Protein AF-A0A2D6Q2V2-F1 (afdb_monomer)

pLDDT: mean 73.65, std 22.22, range [36.25, 98.38]

Foldseek 3Di:
DPPVVVLVVVVVVVVVLVPDDDDPDDDDDDDDDPPPSPPDDPVVVVVVVVVVVVVVVVVPDQPQPFPDPDKWKWKWDFPDDQPTFIAINNHTQDLVVLCVVPNQDPSEAFFQADGSRLLSVLLSVCVNGGPNVVSVVCSNVCSVPPRNNDDGSDMDMDISVNVVVVVVVVSVVVVVVVVVVD

Secondary structure (DSSP, 8-state):
--SHHHHHHHHHHHHHHHT----------------------HHHHHHHHHHHHHHHHHHTSS-S--S-SS--EEEEEESSTT-EEEEETTEE--SHHHHHH--S-TT----SSSSHHHHHHHHHHHHHHS-HHHHHHHHHHHHHHTGGGS-TTS-EEEEHHHHHHHHHHHHHHHHHHHHT--

Mean predicted aligned error: 15.54 Å

Structure (mmCIF, N/CA/C/O backbone):
data_AF-A0A2D6Q2V2-F1
#
_entry.id   AF-A0A2D6Q2V2-F1
#
loop_
_atom_site.group_PDB
_atom_site.id
_atom_site.type_symbol
_atom_site.label_atom_id
_atom_site.label_alt_id
_atom_site.label_comp_id
_atom_site.label_asym_id
_atom_site.label_entity_id
_atom_site.label_seq_id
_atom_site.pdbx_PDB_ins_code
_atom_site.Cartn_x
_atom_site.Cartn_y
_atom_site.Cartn_z
_atom_site.occupancy
_atom_site.B_iso_or_equiv
_atom_site.auth_seq_id
_atom_site.auth_comp_id
_atom_site.auth_asym_id
_atom_site.auth_atom_id
_atom_site.pdbx_PDB_model_num
ATOM 1 N N . MET A 1 1 ? -8.521 18.302 11.017 1.00 45.66 1 MET A N 1
ATOM 2 C CA . MET A 1 1 ? -7.339 18.240 11.907 1.00 45.66 1 MET A CA 1
ATOM 3 C C . MET A 1 1 ? -7.434 19.221 13.087 1.00 45.66 1 MET A C 1
ATOM 5 O O . MET A 1 1 ? -6.476 19.907 13.378 1.00 45.66 1 MET A O 1
ATOM 9 N N . ARG A 1 2 ? -8.583 19.343 13.771 1.00 38.03 2 ARG A N 1
ATOM 10 C CA . ARG A 1 2 ? -8.671 20.082 15.055 1.00 38.03 2 ARG A CA 1
ATOM 11 C C . ARG A 1 2 ? -9.334 19.276 16.176 1.00 38.03 2 ARG A C 1
ATOM 13 O O . ARG A 1 2 ? -9.376 19.749 17.296 1.00 38.03 2 ARG A O 1
ATOM 20 N N . GLY A 1 3 ? -9.886 18.099 15.866 1.00 36.25 3 GLY A N 1
ATOM 21 C CA . GLY A 1 3 ? -10.626 17.277 16.827 1.00 36.25 3 GLY A CA 1
ATOM 22 C C . GLY A 1 3 ? -9.728 16.331 17.623 1.00 36.25 3 GLY A C 1
ATOM 23 O O . GLY A 1 3 ? -9.818 16.306 18.840 1.00 36.25 3 GLY A O 1
ATOM 24 N N . PHE A 1 4 ? -8.823 15.608 16.955 1.00 39.12 4 PHE A N 1
ATOM 25 C CA . PHE A 1 4 ? -7.944 14.621 17.601 1.00 39.12 4 PHE A CA 1
ATOM 26 C C . PHE A 1 4 ? -6.904 15.255 18.535 1.00 39.12 4 PHE A C 1
ATOM 28 O O . PHE A 1 4 ? -6.754 14.800 19.666 1.00 39.12 4 PHE A O 1
ATOM 35 N N . ASP A 1 5 ? -6.285 16.366 18.117 1.00 40.09 5 ASP A N 1
ATOM 36 C CA . ASP A 1 5 ? -5.385 17.143 18.982 1.00 40.09 5 ASP A CA 1
ATOM 37 C C . ASP A 1 5 ? -6.112 17.717 20.206 1.00 40.09 5 ASP A C 1
ATOM 39 O O . ASP A 1 5 ? -5.506 17.882 21.258 1.00 40.09 5 ASP A O 1
ATOM 43 N N . LEU A 1 6 ? -7.419 17.994 20.101 1.00 45.06 6 LEU A N 1
ATOM 44 C CA . LEU A 1 6 ? -8.219 18.468 21.231 1.00 45.06 6 LEU A CA 1
ATOM 45 C C . LEU A 1 6 ? -8.445 17.353 22.259 1.00 45.06 6 LEU A C 1
ATOM 47 O O . LEU A 1 6 ? -8.323 17.603 23.452 1.00 45.06 6 LEU A O 1
ATOM 51 N N . VAL A 1 7 ? -8.746 16.134 21.793 1.00 50.81 7 VAL A N 1
ATOM 52 C CA . VAL A 1 7 ? -9.117 14.992 22.648 1.00 50.81 7 VAL A CA 1
ATOM 53 C C . VAL A 1 7 ? -7.923 14.470 23.453 1.00 50.81 7 VAL A C 1
ATOM 55 O O . VAL A 1 7 ? -8.044 14.259 24.662 1.00 50.81 7 VAL A O 1
ATOM 58 N N . ILE A 1 8 ? -6.755 14.319 22.819 1.00 50.91 8 ILE A N 1
ATOM 59 C CA . ILE A 1 8 ? -5.520 13.918 23.517 1.00 50.91 8 ILE A CA 1
ATOM 60 C C . ILE A 1 8 ? -5.138 14.975 24.565 1.00 50.91 8 ILE A C 1
ATOM 62 O O . ILE A 1 8 ? -4.839 14.637 25.708 1.00 50.91 8 ILE A O 1
ATOM 66 N N . ASN A 1 9 ? -5.239 16.259 24.212 1.00 53.09 9 ASN A N 1
ATOM 67 C CA . ASN A 1 9 ? -4.897 17.359 25.112 1.00 53.09 9 ASN A CA 1
ATOM 68 C C . ASN A 1 9 ? -5.873 17.460 26.302 1.00 53.09 9 ASN A C 1
ATOM 70 O O . ASN A 1 9 ? -5.452 17.742 27.419 1.00 53.09 9 ASN A O 1
ATOM 74 N N . THR A 1 10 ? -7.163 17.146 26.114 1.00 55.53 10 THR A N 1
ATOM 75 C CA . THR A 1 10 ? -8.127 17.087 27.228 1.00 55.53 10 THR A CA 1
ATOM 76 C C . THR A 1 10 ? -7.855 15.953 28.215 1.00 55.53 10 THR A C 1
ATOM 78 O O . THR A 1 10 ? -8.008 16.165 29.414 1.00 55.53 10 THR A O 1
ATOM 81 N N . LEU A 1 11 ? -7.421 14.776 27.754 1.00 55.25 11 LEU A N 1
ATOM 82 C CA . LEU A 1 11 ? -7.096 13.643 28.633 1.00 55.25 11 LEU A CA 1
ATOM 83 C C . LEU A 1 11 ? -5.837 13.908 29.467 1.00 55.25 11 LEU A C 1
ATOM 85 O O . LEU A 1 11 ? -5.823 13.632 30.666 1.00 55.25 11 LEU A O 1
ATOM 89 N N . GLU A 1 12 ? -4.808 14.493 28.855 1.00 58.44 12 GLU A N 1
ATOM 90 C CA . GLU A 1 12 ? -3.599 14.926 29.566 1.00 58.44 12 GLU A CA 1
ATOM 91 C C . GLU A 1 12 ? -3.909 16.031 30.587 1.00 58.44 12 GLU A C 1
ATOM 93 O O . GLU A 1 12 ? -3.425 15.988 31.718 1.00 58.44 12 GLU A O 1
ATOM 98 N N . LEU A 1 13 ? -4.791 16.977 30.242 1.00 54.91 13 LEU A N 1
ATOM 99 C CA . LEU A 1 13 ? -5.225 18.038 31.154 1.00 54.91 13 LEU A CA 1
ATOM 100 C C . LEU A 1 13 ? -6.002 17.483 32.362 1.00 54.91 13 LEU 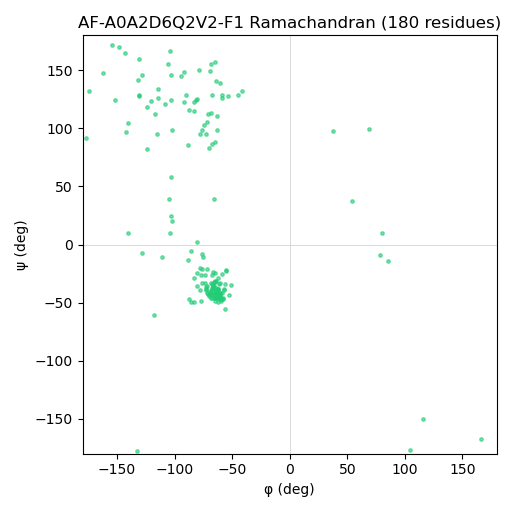A C 1
ATOM 102 O O . LEU A 1 13 ? -5.760 17.897 33.494 1.00 54.91 13 LEU A O 1
ATOM 106 N N . ILE A 1 14 ? -6.896 16.518 32.138 1.00 58.81 14 ILE A N 1
ATOM 107 C CA . ILE A 1 14 ? -7.668 15.839 33.189 1.00 58.81 14 ILE A CA 1
ATOM 108 C C . ILE A 1 14 ? -6.745 15.061 34.140 1.00 58.81 14 ILE A C 1
ATOM 110 O O . ILE A 1 14 ? -6.883 15.163 35.359 1.00 58.81 14 ILE A O 1
ATOM 114 N N . LYS A 1 15 ? -5.754 14.337 33.607 1.00 61.22 15 LYS A N 1
ATOM 115 C CA . LYS A 1 15 ? -4.762 13.615 34.421 1.00 61.22 15 LYS A CA 1
ATOM 116 C C . LYS A 1 15 ? -3.838 14.559 35.193 1.00 61.22 15 LYS A C 1
ATOM 118 O O . LYS A 1 15 ? -3.503 14.277 36.342 1.00 61.22 15 LYS A O 1
ATOM 123 N N . ALA A 1 16 ? -3.454 15.692 34.604 1.00 57.19 16 ALA A N 1
ATOM 124 C CA . ALA A 1 16 ? -2.629 16.701 35.266 1.00 57.19 16 ALA A CA 1
ATOM 125 C C . ALA A 1 16 ? -3.354 17.373 36.447 1.00 57.19 16 ALA A C 1
ATOM 127 O O . ALA A 1 16 ? -2.729 17.641 37.474 1.00 57.19 16 ALA A O 1
ATOM 128 N N . LEU A 1 17 ? -4.671 17.588 36.341 1.00 54.94 17 LEU A N 1
ATOM 129 C CA . LEU A 1 17 ? -5.504 18.073 37.449 1.00 54.94 17 LEU A CA 1
ATOM 130 C C . LEU A 1 17 ? -5.580 17.066 38.615 1.00 54.94 17 LEU A C 1
ATOM 132 O O . LEU A 1 17 ? -5.768 17.475 39.755 1.00 54.94 17 LEU A O 1
ATOM 136 N N . HIS A 1 18 ? -5.360 15.771 38.358 1.00 51.56 18 HIS A N 1
ATOM 137 C CA . HIS A 1 18 ? -5.367 14.711 39.373 1.00 51.56 18 HIS A CA 1
ATOM 138 C C . HIS A 1 18 ? -4.048 14.599 40.172 1.00 51.56 18 HIS A C 1
ATOM 140 O O . HIS A 1 18 ? -4.054 14.143 41.313 1.00 51.56 18 HIS A O 1
ATOM 146 N N . GLN A 1 19 ? -2.905 15.038 39.624 1.00 55.88 19 GLN A N 1
ATOM 147 C CA . GLN A 1 19 ? -1.583 14.859 40.256 1.00 55.88 19 GLN A CA 1
ATOM 148 C C . GLN A 1 19 ? -1.230 15.867 41.368 1.00 55.88 19 GLN A C 1
ATOM 150 O O . GLN A 1 19 ? -0.137 15.786 41.929 1.00 55.88 19 GLN A O 1
ATOM 155 N N . LYS A 1 20 ? -2.118 16.798 41.743 1.00 51.56 20 LYS A N 1
ATOM 156 C CA . LYS A 1 20 ? -1.887 17.692 42.893 1.00 51.56 20 LYS A CA 1
ATOM 157 C C . LYS A 1 20 ? -2.889 17.475 44.028 1.00 51.56 20 LYS A C 1
ATOM 159 O O . LYS A 1 20 ? -3.904 18.160 44.072 1.00 51.56 20 LYS A O 1
ATOM 164 N N . PRO A 1 21 ? -2.535 16.659 45.033 1.00 48.09 21 PRO A N 1
ATOM 165 C CA . PRO A 1 21 ? -3.158 16.739 46.341 1.00 48.09 21 PRO A CA 1
ATOM 166 C C . PRO A 1 21 ? -2.089 16.956 47.420 1.00 48.09 21 PRO A C 1
ATOM 168 O O . PRO A 1 21 ? -1.654 16.006 48.058 1.00 48.09 21 PRO A O 1
ATOM 171 N N . SER A 1 22 ? -1.660 18.204 47.625 1.00 40.25 22 SER A N 1
ATOM 172 C CA . SER A 1 22 ? -1.045 18.645 48.891 1.00 40.25 22 SER A CA 1
ATOM 173 C C . SER A 1 22 ? -0.724 20.139 48.835 1.00 40.25 22 SER A C 1
ATOM 175 O O . SER A 1 22 ? 0.352 20.542 48.395 1.00 40.25 22 SER A O 1
ATOM 177 N N . PHE A 1 23 ? -1.662 20.971 49.288 1.00 39.53 23 PHE A N 1
ATOM 178 C CA . PHE A 1 23 ? -1.334 22.301 49.793 1.00 39.53 23 PHE A CA 1
ATOM 179 C C . PHE A 1 23 ? -1.387 22.200 51.319 1.00 39.53 23 PHE A C 1
ATOM 181 O O . PHE A 1 23 ? -2.468 22.178 51.904 1.00 39.53 23 PHE A O 1
ATOM 188 N N . GLU A 1 24 ? -0.229 22.043 51.962 1.00 40.41 24 GLU A N 1
ATOM 189 C CA . GLU A 1 24 ? -0.125 22.192 53.414 1.00 40.41 24 GLU A CA 1
ATOM 190 C C . GLU A 1 24 ? -0.490 23.636 53.768 1.00 40.41 24 GLU A C 1
ATOM 192 O O . GLU A 1 24 ? 0.227 24.581 53.438 1.00 40.41 24 GLU A O 1
ATOM 197 N N . SER A 1 25 ? -1.638 23.818 54.420 1.00 39.31 25 SER A N 1
ATOM 198 C CA . SER A 1 25 ? -2.018 25.106 54.982 1.00 39.31 25 SER A CA 1
ATOM 199 C C . SER A 1 25 ? -1.227 25.342 56.269 1.00 39.31 25 SER A C 1
ATOM 201 O O . SER A 1 25 ? -1.609 24.864 57.338 1.00 39.31 25 SER A O 1
ATOM 203 N N . SER A 1 26 ? -0.144 26.110 56.191 1.00 39.16 26 SER A N 1
ATOM 204 C CA . SER A 1 26 ? 0.265 26.922 57.338 1.00 39.16 26 SER A CA 1
ATOM 205 C C . SER A 1 26 ? -0.460 28.258 57.243 1.00 39.16 26 SER A C 1
ATOM 207 O O . SER A 1 26 ? -0.308 28.997 56.273 1.00 39.16 26 SER A O 1
ATOM 209 N N . LEU A 1 27 ? -1.321 28.495 58.230 1.00 47.22 27 LEU A N 1
ATOM 210 C CA . LEU A 1 27 ? -2.042 29.741 58.455 1.00 47.22 27 LEU A CA 1
ATOM 211 C C . LEU A 1 27 ? -1.054 30.909 58.516 1.00 47.22 27 LEU A C 1
ATOM 213 O O . LEU A 1 27 ? -0.126 30.854 59.314 1.00 47.22 27 LEU A O 1
ATOM 217 N N . GLU A 1 28 ? -1.291 31.957 57.727 1.00 43.50 28 GLU A N 1
ATOM 218 C CA . GLU A 1 28 ? -1.490 33.316 58.243 1.00 43.50 28 GLU A CA 1
ATOM 219 C C . GLU A 1 28 ? -1.889 34.310 57.130 1.00 43.50 28 GLU A C 1
ATOM 221 O O . GLU A 1 28 ? -1.253 34.389 56.086 1.00 43.50 28 GLU A O 1
ATOM 226 N N . HIS A 1 29 ? -2.941 35.082 57.432 1.00 40.38 29 HIS A N 1
ATOM 227 C CA . HIS A 1 29 ? -3.349 36.370 56.852 1.00 40.38 29 HIS A CA 1
ATOM 228 C C . HIS A 1 29 ? -3.867 36.441 55.395 1.00 40.38 29 HIS A C 1
ATOM 230 O O . HIS A 1 29 ? -3.121 36.521 54.429 1.00 40.38 29 HIS A O 1
ATOM 236 N N . ASP A 1 30 ? -5.205 36.487 55.314 1.00 49.31 30 ASP A N 1
ATOM 237 C CA . ASP A 1 30 ? -6.036 37.447 54.558 1.00 49.31 30 ASP A CA 1
ATOM 238 C C . ASP A 1 30 ? -5.532 37.913 53.177 1.00 49.31 30 ASP A C 1
ATOM 240 O O . ASP A 1 30 ? -4.777 38.874 53.089 1.00 49.31 30 ASP A O 1
ATOM 244 N N . ASP A 1 31 ? -6.037 37.300 52.095 1.00 38.44 31 ASP A N 1
ATOM 245 C CA . ASP A 1 31 ? -6.653 38.084 51.016 1.00 38.44 31 ASP A CA 1
ATOM 246 C C . ASP A 1 31 ? -7.550 37.230 50.101 1.00 38.44 31 ASP A C 1
ATOM 248 O O . ASP A 1 31 ? -7.342 36.037 49.859 1.00 38.44 31 ASP A O 1
ATOM 252 N N . ARG A 1 32 ? -8.598 37.870 49.596 1.00 44.78 32 ARG A N 1
ATOM 253 C CA . ARG A 1 32 ? -9.722 37.284 48.865 1.00 44.78 32 ARG A CA 1
ATOM 254 C C . ARG A 1 32 ? -9.334 36.880 47.440 1.00 44.78 32 ARG A C 1
ATOM 256 O O . ARG A 1 32 ? -9.361 37.702 46.532 1.00 44.78 32 ARG A O 1
ATOM 263 N N . LEU A 1 33 ? -9.127 35.589 47.204 1.00 40.50 33 LEU A N 1
ATOM 264 C CA . LEU A 1 33 ? -9.337 34.975 45.891 1.00 40.50 33 LEU A CA 1
ATOM 265 C C . LEU A 1 33 ? -9.977 33.606 46.092 1.00 40.50 33 LEU A C 1
ATOM 267 O O . LEU A 1 33 ? -9.318 32.645 46.485 1.00 40.50 33 LEU A O 1
ATOM 271 N N . ILE A 1 34 ? -11.278 33.527 45.815 1.00 40.06 34 ILE A N 1
ATOM 272 C CA . ILE A 1 34 ? -11.979 32.255 45.665 1.00 40.06 34 ILE A CA 1
ATOM 273 C C . ILE A 1 34 ? -11.332 31.566 44.460 1.00 40.06 34 ILE A C 1
ATOM 275 O O . ILE A 1 34 ? -11.609 31.904 43.311 1.00 40.06 34 ILE A O 1
ATOM 279 N N . LYS A 1 35 ? -10.404 30.644 44.717 1.00 40.97 35 LYS A N 1
ATOM 280 C CA . LYS A 1 35 ? -9.986 29.663 43.722 1.00 40.97 35 LYS A CA 1
ATOM 281 C C . LYS A 1 35 ? -11.155 28.692 43.608 1.00 40.97 35 LYS A C 1
ATOM 283 O O . LYS A 1 35 ? -11.291 27.804 44.443 1.00 40.97 35 LYS A O 1
ATOM 288 N N . GLU A 1 36 ? -12.041 28.916 42.642 1.00 40.22 36 GLU A N 1
ATOM 289 C CA . GLU A 1 36 ? -13.006 27.896 42.229 1.00 40.22 36 GLU A CA 1
ATOM 290 C C . GLU A 1 36 ? -12.214 26.732 41.632 1.00 40.22 36 GLU A C 1
ATOM 292 O O . GLU A 1 36 ? -11.887 26.692 40.448 1.00 40.22 36 GLU A O 1
ATOM 297 N N . GLU A 1 37 ? -11.823 25.806 42.498 1.00 47.75 37 GLU A N 1
ATOM 298 C CA . GLU A 1 37 ? -11.295 24.521 42.091 1.00 47.75 37 GLU A CA 1
ATOM 299 C C . GLU A 1 37 ? -12.483 23.722 41.550 1.00 47.75 37 GLU A C 1
ATOM 301 O O . GLU A 1 37 ? -13.381 23.319 42.292 1.00 47.75 37 GLU A O 1
ATOM 306 N N . VAL A 1 38 ? -12.547 23.580 40.224 1.00 42.03 38 VAL A N 1
ATOM 307 C CA . VAL A 1 38 ? -13.573 22.785 39.543 1.00 42.03 38 VAL A CA 1
ATOM 308 C C . VAL A 1 38 ? -13.289 21.314 39.839 1.00 42.03 38 VAL A C 1
ATOM 310 O O . VAL A 1 38 ? -12.643 20.609 39.068 1.00 42.03 38 VAL A O 1
ATOM 313 N N . VAL A 1 39 ? -13.751 20.855 40.999 1.00 47.09 39 VAL A N 1
ATOM 314 C CA . VAL A 1 39 ? -13.734 19.445 41.376 1.00 47.09 39 VAL A CA 1
ATOM 315 C C . VAL A 1 39 ? -14.888 18.779 40.634 1.00 47.09 39 VAL A C 1
ATOM 317 O O . VAL A 1 39 ? -16.041 18.827 41.066 1.00 47.09 39 VAL A O 1
ATOM 320 N N . LEU A 1 40 ? -14.597 18.193 39.470 1.00 47.94 40 LEU A N 1
ATOM 321 C CA . LEU A 1 40 ? -15.548 17.307 38.802 1.00 47.94 40 LEU A CA 1
ATOM 322 C C . LEU A 1 40 ? -15.864 16.156 39.758 1.00 47.94 40 LEU A C 1
ATOM 324 O O . LEU A 1 40 ? -14.958 15.523 40.302 1.00 47.94 40 LEU A O 1
ATOM 328 N N . ALA A 1 41 ? -17.149 15.894 39.996 1.00 51.38 41 ALA A N 1
ATOM 329 C CA . ALA A 1 41 ? -17.527 14.767 40.832 1.00 51.38 41 ALA A CA 1
ATOM 330 C C . ALA A 1 41 ? -16.994 13.469 40.186 1.00 51.38 41 ALA A C 1
ATOM 332 O O . ALA A 1 41 ? -17.099 13.308 38.969 1.00 51.38 41 ALA A O 1
ATOM 333 N N . PRO A 1 42 ? -16.457 12.515 40.966 1.00 51.72 42 PRO A N 1
ATOM 334 C CA . PRO A 1 42 ? -15.787 11.329 40.418 1.00 51.72 42 PRO A CA 1
ATOM 335 C C . PRO A 1 42 ? -16.680 10.528 39.456 1.00 51.72 42 PRO A C 1
ATOM 337 O O . PRO A 1 42 ? -16.223 10.055 38.421 1.00 51.72 42 PRO A O 1
ATOM 340 N N . LYS A 1 43 ? -17.995 10.496 39.717 1.00 50.00 43 LYS A N 1
ATOM 341 C CA . LYS A 1 43 ? -18.987 9.842 38.847 1.00 50.00 43 LYS A CA 1
ATOM 342 C C . LYS A 1 43 ? -19.119 10.484 37.465 1.00 50.00 43 LYS A C 1
ATOM 344 O O . LYS A 1 43 ? -19.443 9.790 36.512 1.00 50.00 43 LYS A O 1
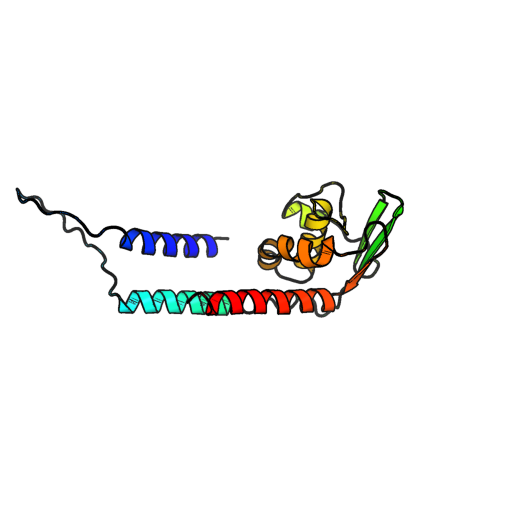ATOM 349 N N . THR A 1 44 ? -18.904 11.794 37.344 1.00 58.94 44 THR A N 1
ATOM 350 C CA . THR A 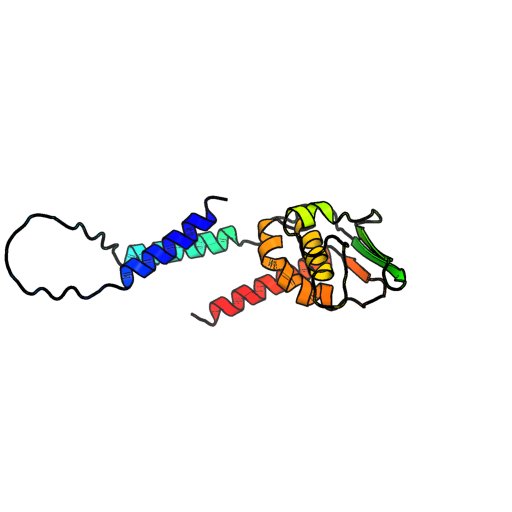1 44 ? -18.969 12.502 36.056 1.00 58.94 44 THR A CA 1
ATOM 351 C C . THR A 1 44 ? -17.714 12.260 35.227 1.00 58.94 44 THR A C 1
ATOM 353 O O . THR A 1 44 ? -17.788 12.315 34.005 1.00 58.94 44 THR A O 1
ATOM 356 N N . LEU A 1 45 ? -16.585 11.965 35.879 1.00 55.66 45 LEU A N 1
ATOM 357 C CA . LEU A 1 45 ? -15.318 11.691 35.214 1.00 55.66 45 LEU A CA 1
ATOM 358 C C . LEU A 1 45 ? -15.285 10.286 34.612 1.00 55.66 45 LEU A C 1
ATOM 360 O O . LEU A 1 45 ? -15.013 10.163 33.424 1.00 55.66 45 LEU A O 1
ATOM 364 N N . GLU A 1 46 ? -15.672 9.263 35.379 1.00 64.94 46 GLU A N 1
ATOM 365 C CA . GLU A 1 46 ? -15.827 7.894 34.861 1.00 64.94 46 GLU A CA 1
ATOM 366 C C . GLU A 1 46 ? -16.814 7.857 33.687 1.00 64.94 46 GLU A C 1
ATOM 368 O O . GLU A 1 46 ? -16.584 7.194 32.682 1.00 64.94 46 GLU 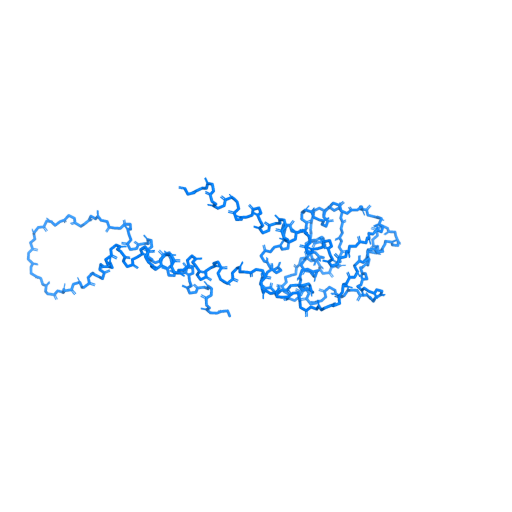A O 1
ATOM 373 N N . GLN A 1 47 ? -17.902 8.630 33.771 1.00 64.75 47 GLN A N 1
ATOM 374 C CA . GLN A 1 47 ? -18.866 8.765 32.679 1.00 64.75 47 GLN A CA 1
ATOM 375 C C . GLN A 1 47 ? -18.276 9.465 31.451 1.00 64.75 47 GLN A C 1
ATOM 377 O O . GLN A 1 47 ? -18.622 9.098 30.330 1.00 64.75 47 GLN A O 1
ATOM 382 N N . LEU A 1 48 ? -17.399 10.456 31.639 1.00 61.81 48 LEU A N 1
ATOM 383 C CA . LEU A 1 48 ? -16.726 11.138 30.535 1.00 61.81 48 LEU A CA 1
ATOM 384 C C . LEU A 1 48 ? -15.677 10.235 29.881 1.00 61.81 48 LEU A C 1
ATOM 386 O O . LEU A 1 48 ? -15.595 10.195 28.658 1.00 61.81 48 LEU A O 1
ATOM 390 N N . GLU A 1 49 ? -14.903 9.502 30.680 1.00 65.81 49 GLU A N 1
ATOM 391 C CA . GLU A 1 49 ? -13.920 8.528 30.207 1.00 65.81 49 GLU A CA 1
ATOM 392 C C . GLU A 1 49 ? -14.603 7.384 29.463 1.00 65.81 49 GLU A C 1
ATOM 394 O O . GLU A 1 49 ? -14.196 7.068 28.349 1.00 65.81 49 GLU A O 1
ATOM 399 N N . LEU A 1 50 ? -15.702 6.843 29.996 1.00 65.94 50 LEU A N 1
ATOM 400 C CA . LEU A 1 50 ? -16.518 5.844 29.308 1.00 65.94 50 LEU A CA 1
ATOM 401 C C . LEU A 1 50 ? -17.140 6.400 28.028 1.00 65.94 50 LEU A C 1
ATOM 403 O O . LEU A 1 50 ? -17.125 5.721 27.009 1.00 65.94 50 LEU A O 1
ATOM 407 N N . ALA A 1 51 ? -17.649 7.634 28.033 1.00 64.88 51 ALA A N 1
ATOM 408 C CA . ALA A 1 51 ? -18.201 8.259 26.833 1.00 64.88 51 ALA A CA 1
ATOM 409 C C . ALA A 1 51 ? -17.126 8.542 25.773 1.00 64.88 51 ALA A C 1
ATOM 411 O O . ALA A 1 51 ? -17.398 8.414 24.582 1.00 64.88 51 ALA A O 1
ATOM 412 N N . LEU A 1 52 ? -15.904 8.899 26.180 1.00 62.25 52 LEU A N 1
ATOM 413 C CA . LEU A 1 52 ? -14.761 9.076 25.283 1.00 62.25 52 LEU A CA 1
ATOM 414 C C . LEU A 1 52 ? -14.233 7.738 24.768 1.00 62.25 52 LEU A C 1
ATOM 416 O O . LEU A 1 52 ? -13.885 7.643 23.594 1.00 62.25 52 LEU A O 1
ATOM 420 N N . LEU A 1 53 ? -14.213 6.701 25.604 1.00 59.50 53 LEU A N 1
ATOM 421 C CA . LEU A 1 53 ? -13.872 5.341 25.208 1.00 59.50 53 LEU A CA 1
ATOM 422 C C . LEU A 1 53 ? -14.912 4.797 24.225 1.00 59.50 53 LEU A C 1
ATOM 424 O O . LEU A 1 53 ? -14.543 4.237 23.200 1.00 59.50 53 LEU A O 1
ATOM 428 N N . GLU A 1 54 ? -16.195 5.039 24.473 1.00 63.69 54 GLU A N 1
ATOM 429 C CA . GLU A 1 54 ? -17.293 4.682 23.576 1.00 63.69 54 GLU A CA 1
ATOM 430 C C . GLU A 1 54 ? -17.239 5.494 22.276 1.00 63.69 54 GLU A C 1
ATOM 432 O O . GLU A 1 54 ? -17.383 4.941 21.192 1.00 63.69 54 GLU A O 1
ATOM 437 N N . ALA A 1 55 ? -16.930 6.792 22.335 1.00 56.12 55 ALA A N 1
ATOM 438 C CA . ALA A 1 55 ? -16.707 7.620 21.149 1.00 56.12 55 ALA A CA 1
ATOM 439 C C . ALA A 1 55 ? -15.454 7.192 20.366 1.00 56.12 55 ALA A C 1
ATOM 441 O O . ALA A 1 55 ? -15.433 7.279 19.136 1.00 56.12 55 ALA A O 1
ATOM 442 N N . ARG A 1 56 ? -14.420 6.684 21.046 1.00 52.50 56 ARG A N 1
ATOM 443 C CA . ARG A 1 56 ? -13.241 6.069 20.430 1.00 52.50 56 ARG A CA 1
ATOM 444 C C . ARG A 1 56 ? -13.605 4.736 19.782 1.00 52.50 56 ARG A C 1
ATOM 446 O O . ARG A 1 56 ? -13.245 4.544 18.634 1.00 52.50 56 ARG A O 1
ATOM 453 N N . LYS A 1 57 ? -14.396 3.879 20.431 1.00 51.62 57 LYS A N 1
ATOM 454 C CA . LYS A 1 57 ? -14.938 2.633 19.852 1.00 51.62 57 LYS A CA 1
ATOM 455 C C . LYS A 1 57 ? -15.851 2.907 18.651 1.00 51.62 57 LYS A C 1
ATOM 457 O O . LYS A 1 57 ? -15.782 2.213 17.647 1.00 51.62 57 LYS A O 1
ATOM 462 N N . LEU A 1 58 ? -16.652 3.972 18.699 1.00 46.53 58 LEU A N 1
ATOM 463 C CA . LEU A 1 58 ? -17.522 4.404 17.601 1.00 46.53 58 LEU A CA 1
ATOM 464 C C . LEU A 1 58 ? -16.736 5.030 16.435 1.00 46.53 58 LEU A C 1
ATOM 466 O O . LEU A 1 58 ? -17.064 4.771 15.273 1.00 46.53 58 LEU A O 1
ATOM 470 N N . SER A 1 59 ? -15.691 5.816 16.720 1.00 42.19 59 SER A N 1
ATOM 471 C CA . SER A 1 59 ? -14.791 6.397 15.704 1.00 42.19 59 SER A CA 1
ATOM 472 C C . SER A 1 59 ? -13.764 5.396 15.158 1.00 42.19 59 SER A C 1
ATOM 474 O O . SER A 1 59 ? -13.301 5.567 14.033 1.00 42.19 59 SER A O 1
ATOM 476 N N . PHE A 1 60 ? -13.506 4.320 15.904 1.00 42.59 60 PHE A N 1
ATOM 477 C CA . PHE A 1 60 ? -12.715 3.144 15.538 1.00 42.59 60 PHE A CA 1
ATOM 478 C C . PHE A 1 60 ? -13.598 1.936 15.200 1.00 42.59 60 PHE A C 1
ATOM 480 O O . PHE A 1 60 ? -13.166 0.792 15.254 1.00 42.59 60 PHE A O 1
ATOM 487 N N . THR A 1 61 ? -14.845 2.154 14.782 1.00 37.78 61 THR A N 1
ATOM 488 C CA . THR A 1 61 ? -15.469 1.116 13.962 1.00 37.78 61 THR A CA 1
ATOM 489 C C . THR A 1 61 ? -14.652 1.029 12.665 1.00 37.78 61 THR A C 1
ATOM 491 O O . THR A 1 61 ? -14.295 2.084 12.127 1.00 37.78 61 THR A O 1
ATOM 494 N N . PRO A 1 62 ? -14.386 -0.163 12.091 1.00 41.44 62 PRO A N 1
ATOM 495 C CA . PRO A 1 62 ? -13.802 -0.339 10.749 1.00 41.44 62 PRO A CA 1
ATOM 496 C C . PRO A 1 62 ? -14.740 0.159 9.629 1.00 41.44 62 PRO A C 1
ATOM 498 O O . PRO A 1 62 ? -14.923 -0.455 8.581 1.00 41.44 62 PRO A O 1
ATOM 501 N N . ARG A 1 63 ? -15.429 1.273 9.872 1.00 42.22 63 ARG A N 1
ATOM 502 C CA . ARG A 1 63 ? -16.473 1.870 9.061 1.00 42.22 63 ARG A CA 1
ATOM 503 C C . ARG A 1 63 ? -15.953 3.061 8.273 1.00 42.22 63 ARG A C 1
ATOM 505 O O . ARG A 1 63 ? -16.757 3.803 7.711 1.00 42.22 63 ARG A O 1
ATOM 512 N N . SER A 1 64 ? -14.640 3.180 8.070 1.00 43.59 64 SER A N 1
ATOM 513 C CA . SER A 1 64 ? -14.228 3.529 6.715 1.00 43.59 64 SER A CA 1
ATOM 514 C C . SER A 1 64 ? -14.588 2.322 5.860 1.00 43.59 64 SER A C 1
ATOM 516 O O . SER A 1 64 ? -13.784 1.408 5.690 1.00 43.59 64 SER A O 1
ATOM 518 N N . LYS A 1 65 ? -15.838 2.289 5.373 1.00 44.03 65 LYS A N 1
ATOM 519 C CA . LYS A 1 65 ? -16.207 1.402 4.267 1.00 44.03 65 LYS A CA 1
ATOM 520 C C . LYS A 1 65 ? -15.043 1.466 3.270 1.00 44.03 65 LYS A C 1
ATOM 522 O O . LYS A 1 65 ? -14.602 2.595 3.014 1.00 44.03 65 LYS A O 1
ATOM 527 N N . PRO A 1 66 ? -14.526 0.327 2.767 1.00 49.12 66 PRO A N 1
ATOM 528 C CA . PRO A 1 66 ? -13.479 0.355 1.753 1.00 49.12 66 PRO A CA 1
ATOM 529 C C . PRO A 1 66 ? -13.881 1.401 0.721 1.00 49.12 66 PRO A C 1
ATOM 531 O O . PRO A 1 66 ? -15.042 1.426 0.293 1.00 49.12 66 PRO A O 1
ATOM 534 N N . LYS A 1 67 ? -12.969 2.331 0.411 1.00 51.75 67 LYS A N 1
ATOM 535 C CA . LYS A 1 67 ? -13.304 3.489 -0.434 1.00 51.75 67 LYS A CA 1
ATOM 536 C C . LYS A 1 67 ? -13.891 3.049 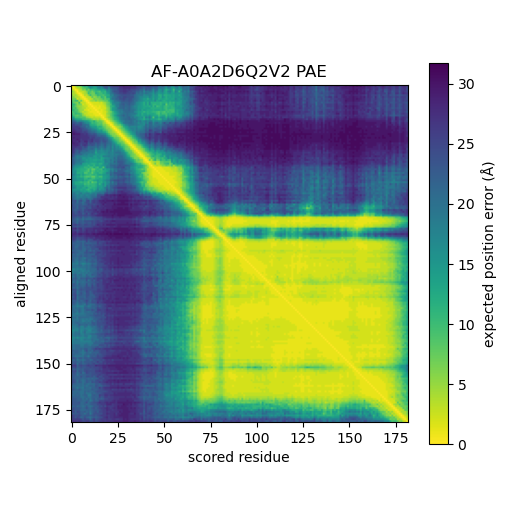-1.780 1.00 51.75 67 LYS A C 1
ATOM 538 O O . LYS A 1 67 ? -14.621 3.816 -2.404 1.00 51.75 67 LYS A O 1
ATOM 543 N N . PHE A 1 68 ? -13.618 1.808 -2.196 1.00 48.88 68 PHE A N 1
ATOM 544 C CA . PHE A 1 68 ? -14.063 1.238 -3.454 1.00 48.88 68 PHE A CA 1
ATOM 545 C C . PHE A 1 68 ? -14.693 -0.155 -3.312 1.00 48.88 68 PHE A C 1
ATOM 547 O O . PHE A 1 68 ? -14.222 -1.022 -2.583 1.00 48.88 68 PHE A O 1
ATOM 554 N N . VAL A 1 69 ? -15.753 -0.368 -4.098 1.00 50.75 69 VAL A N 1
ATOM 555 C CA . VAL A 1 69 ? -16.410 -1.666 -4.356 1.00 50.75 69 VAL A CA 1
ATOM 556 C C . VAL A 1 69 ? -15.579 -2.529 -5.327 1.00 50.75 69 VAL A C 1
ATOM 558 O O . VAL A 1 69 ? -15.905 -3.685 -5.570 1.00 50.75 69 VAL A O 1
ATOM 561 N N . LYS A 1 70 ? -14.515 -1.968 -5.917 1.00 57.94 70 LYS A N 1
ATOM 562 C CA . LYS A 1 70 ? -13.619 -2.668 -6.843 1.00 57.94 70 LYS A CA 1
ATOM 563 C C . LYS A 1 70 ? -12.455 -3.280 -6.071 1.00 57.94 70 LYS A C 1
ATOM 565 O O . LYS A 1 70 ? -11.724 -2.552 -5.409 1.00 57.94 70 LYS A O 1
ATOM 570 N N . SER A 1 71 ? -12.293 -4.592 -6.196 1.00 84.62 71 SER A N 1
ATOM 571 C CA . SER A 1 71 ? -11.125 -5.319 -5.704 1.00 84.62 71 SER A CA 1
ATOM 572 C C . SER A 1 71 ? -9.908 -4.930 -6.540 1.00 84.62 71 SER A C 1
ATOM 574 O O . SER A 1 71 ? -9.869 -5.223 -7.734 1.00 84.62 71 SER A O 1
ATOM 576 N N . ASN A 1 72 ? -8.945 -4.242 -5.931 1.00 93.62 72 ASN A N 1
ATOM 577 C CA . ASN A 1 72 ? -7.670 -3.944 -6.561 1.00 93.62 72 ASN A CA 1
ATOM 578 C C . ASN A 1 72 ? -6.749 -5.167 -6.514 1.00 93.62 72 ASN A C 1
ATOM 580 O O . ASN A 1 72 ? -6.779 -5.972 -5.577 1.00 93.62 72 ASN A O 1
ATOM 584 N N . VAL A 1 73 ? -5.889 -5.258 -7.520 1.00 95.69 73 VAL A N 1
ATOM 585 C CA . VAL A 1 73 ? -4.751 -6.170 -7.568 1.00 95.69 73 VAL A CA 1
ATOM 586 C C . VAL A 1 73 ? -3.491 -5.329 -7.722 1.00 95.69 73 VAL A C 1
ATOM 588 O O . VAL A 1 73 ? -3.388 -4.529 -8.652 1.00 95.69 73 VAL A O 1
ATOM 591 N N . TYR A 1 74 ? -2.560 -5.495 -6.789 1.00 96.75 74 TYR A N 1
ATOM 592 C CA . TYR A 1 74 ? -1.248 -4.865 -6.786 1.00 96.75 74 TYR A CA 1
ATOM 593 C C . TYR A 1 74 ? -0.205 -5.884 -7.225 1.00 96.75 74 TYR A C 1
ATOM 595 O O . TYR A 1 74 ? -0.092 -6.952 -6.621 1.00 96.75 74 TYR A O 1
ATOM 603 N N . GLU A 1 75 ? 0.559 -5.557 -8.258 1.00 96.62 75 GLU A N 1
ATOM 604 C CA . GLU A 1 75 ? 1.519 -6.476 -8.864 1.00 96.62 75 GLU A CA 1
ATOM 605 C C . GLU A 1 75 ? 2.906 -5.852 -8.868 1.00 96.62 75 GLU A C 1
ATOM 607 O O . GLU A 1 75 ? 3.123 -4.815 -9.495 1.00 96.62 75 GLU A O 1
ATOM 612 N N . GLY A 1 76 ? 3.853 -6.479 -8.177 1.00 94.44 76 GLY A N 1
ATOM 613 C CA . GLY A 1 76 ? 5.261 -6.117 -8.278 1.00 94.44 76 GLY A CA 1
ATOM 614 C C . GLY A 1 76 ? 5.868 -6.752 -9.512 1.00 94.44 76 GLY A C 1
ATOM 615 O O . GLY A 1 76 ? 5.834 -7.971 -9.656 1.00 94.44 76 GLY A O 1
ATOM 616 N N . VAL A 1 77 ? 6.458 -5.941 -10.383 1.00 90.88 77 VAL A N 1
ATOM 617 C CA . VAL A 1 77 ? 7.261 -6.416 -11.509 1.00 90.88 77 VAL A CA 1
ATOM 618 C C . VAL A 1 77 ? 8.708 -5.980 -11.310 1.00 90.88 77 VAL A C 1
ATOM 620 O O . VAL A 1 77 ? 9.007 -4.802 -11.100 1.00 90.88 77 VAL A O 1
ATOM 623 N N . SER A 1 78 ? 9.608 -6.958 -11.365 1.00 79.75 78 SER A N 1
ATOM 624 C CA . SER A 1 78 ? 11.055 -6.764 -11.312 1.00 79.75 78 SER A CA 1
ATOM 625 C C . SER A 1 78 ? 11.627 -7.051 -12.699 1.00 79.75 78 SER A C 1
ATOM 627 O O . SER A 1 78 ? 11.433 -8.138 -13.241 1.00 79.75 78 SER A O 1
ATOM 629 N N . GLN A 1 79 ? 12.298 -6.068 -13.303 1.00 66.25 79 GLN A N 1
ATOM 630 C CA . GLN A 1 79 ? 13.038 -6.234 -14.566 1.00 66.25 79 GLN A CA 1
ATOM 631 C C . GLN A 1 79 ? 14.558 -6.277 -14.321 1.00 66.25 79 GLN A C 1
ATOM 633 O O . GLN A 1 79 ? 15.330 -5.693 -15.078 1.00 66.25 79 GLN A O 1
ATOM 638 N N . GLY A 1 80 ? 14.990 -6.934 -13.241 1.00 61.41 80 GLY A N 1
ATOM 639 C CA . GLY A 1 80 ? 16.383 -6.946 -12.781 1.00 61.41 80 GLY A CA 1
ATOM 640 C C . GLY A 1 80 ? 16.606 -6.048 -11.562 1.00 61.41 80 GLY A C 1
ATOM 641 O O . GLY A 1 80 ? 15.663 -5.461 -11.033 1.00 61.41 80 GLY A O 1
ATOM 642 N N . GLU A 1 81 ? 17.861 -5.948 -11.112 1.00 59.34 81 GLU A N 1
ATOM 643 C CA . GLU A 1 81 ? 18.212 -5.586 -9.726 1.00 59.34 81 GLU A CA 1
ATOM 644 C C . GLU A 1 81 ? 17.633 -4.256 -9.205 1.00 59.34 81 GLU A C 1
ATOM 646 O O . GLU A 1 81 ? 17.468 -4.117 -7.997 1.00 59.34 81 GLU A O 1
ATOM 651 N N . MET A 1 82 ? 17.254 -3.296 -10.059 1.00 58.28 82 MET A N 1
ATOM 652 C CA . MET A 1 82 ? 16.829 -1.958 -9.606 1.00 58.28 82 MET A CA 1
ATOM 653 C C . MET A 1 82 ? 15.638 -1.339 -10.360 1.00 58.28 82 MET A C 1
ATOM 655 O O . MET A 1 82 ? 15.336 -0.165 -10.172 1.00 58.28 82 MET A O 1
ATOM 659 N N . ALA A 1 83 ? 14.936 -2.091 -11.213 1.00 69.75 83 ALA A N 1
ATOM 660 C CA . ALA A 1 83 ? 13.806 -1.571 -11.998 1.00 69.75 83 ALA A CA 1
ATOM 661 C C . ALA A 1 83 ? 12.451 -2.006 -11.416 1.00 69.75 83 ALA A C 1
ATOM 663 O O . ALA A 1 83 ? 11.667 -2.682 -12.087 1.00 69.75 83 ALA A O 1
ATOM 664 N N . TRP A 1 84 ? 12.199 -1.663 -10.152 1.00 87.25 84 TRP A N 1
ATOM 665 C CA . TRP A 1 84 ? 11.029 -2.147 -9.423 1.00 87.25 84 TRP A CA 1
ATOM 666 C C . TRP A 1 84 ? 9.836 -1.262 -9.764 1.00 87.25 84 TRP A C 1
ATOM 668 O O . TRP A 1 84 ? 9.876 -0.040 -9.613 1.00 87.25 84 TRP A O 1
ATOM 678 N N . LYS A 1 85 ? 8.770 -1.876 -10.271 1.00 92.44 85 LYS A N 1
ATOM 679 C CA . LYS A 1 85 ? 7.516 -1.182 -10.564 1.00 92.44 85 LYS A CA 1
ATOM 680 C C . LYS A 1 85 ? 6.382 -1.933 -9.905 1.00 92.44 85 LYS A C 1
ATOM 682 O O . LYS A 1 85 ? 6.405 -3.158 -9.832 1.00 92.44 85 LYS A O 1
ATOM 687 N N . VAL A 1 86 ? 5.384 -1.185 -9.461 1.00 95.25 86 VAL A N 1
ATOM 688 C CA . VAL A 1 86 ? 4.135 -1.757 -8.974 1.00 95.25 86 VAL A CA 1
ATOM 689 C C . VAL A 1 86 ? 3.031 -1.342 -9.928 1.00 95.25 86 VAL A C 1
ATOM 691 O O . VAL A 1 86 ? 2.963 -0.179 -10.328 1.00 95.25 86 VAL A O 1
ATOM 694 N N . LEU A 1 87 ? 2.197 -2.294 -10.319 1.00 95.94 87 LEU A N 1
ATOM 695 C CA . LEU A 1 87 ? 0.982 -2.053 -11.079 1.00 95.94 87 LEU A CA 1
ATOM 696 C C . LEU A 1 87 ? -0.220 -2.159 -10.141 1.00 95.94 87 LEU A C 1
ATOM 698 O O . LEU A 1 87 ? -0.212 -2.968 -9.218 1.00 95.94 87 LEU A O 1
ATOM 702 N N . LYS A 1 88 ? -1.252 -1.355 -10.383 1.00 96.06 88 LYS A N 1
ATOM 703 C CA . LYS A 1 88 ? -2.573 -1.457 -9.767 1.00 96.06 88 LYS A CA 1
ATOM 704 C C . LYS A 1 88 ? -3.574 -1.744 -10.879 1.00 96.06 88 LYS A C 1
ATOM 706 O O . LYS A 1 88 ? -3.826 -0.877 -11.711 1.00 96.06 88 LYS A O 1
ATOM 711 N N . ASN A 1 89 ? -4.155 -2.941 -10.887 1.00 94.62 89 ASN A N 1
ATOM 712 C CA . ASN A 1 89 ? -5.081 -3.408 -11.928 1.00 94.62 89 ASN A CA 1
ATOM 713 C C . ASN A 1 89 ? -4.501 -3.295 -13.354 1.00 94.62 89 ASN A C 1
ATOM 715 O O . ASN A 1 89 ? -5.216 -2.937 -14.287 1.00 94.62 89 ASN A O 1
ATOM 719 N N . GLY A 1 90 ? -3.202 -3.565 -13.511 1.00 92.31 90 GLY A N 1
ATOM 720 C CA . GLY A 1 90 ? -2.481 -3.453 -14.784 1.00 92.31 90 GLY A CA 1
ATOM 721 C C . GLY A 1 90 ? -1.937 -2.058 -15.126 1.00 92.31 90 GLY A C 1
ATOM 722 O O . GLY A 1 90 ? -1.061 -1.957 -15.983 1.00 92.31 90 GLY A O 1
ATOM 723 N N . ASP A 1 91 ? -2.374 -0.998 -14.441 1.00 94.75 91 ASP A N 1
ATOM 724 C CA . ASP A 1 91 ? -1.862 0.364 -14.642 1.00 94.75 91 ASP A CA 1
ATOM 725 C C . ASP A 1 91 ? -0.692 0.670 -13.702 1.00 94.75 91 ASP A C 1
ATOM 727 O O . ASP A 1 91 ? -0.655 0.185 -12.575 1.00 94.75 91 ASP A O 1
ATOM 731 N N . LEU A 1 92 ? 0.262 1.512 -14.117 1.00 95.44 92 LEU A N 1
ATOM 732 C CA . LEU A 1 92 ? 1.384 1.898 -13.253 1.00 95.44 92 LEU A CA 1
ATOM 733 C C . LEU A 1 92 ? 0.879 2.572 -11.970 1.00 95.44 92 LEU A C 1
ATOM 735 O O . LEU A 1 92 ? 0.158 3.571 -12.020 1.00 95.44 92 LEU A O 1
ATOM 739 N N . PHE A 1 93 ? 1.298 2.052 -10.819 1.00 95.88 93 PHE A N 1
ATOM 740 C CA . PHE A 1 93 ? 0.928 2.606 -9.529 1.00 95.88 93 PHE A CA 1
ATOM 741 C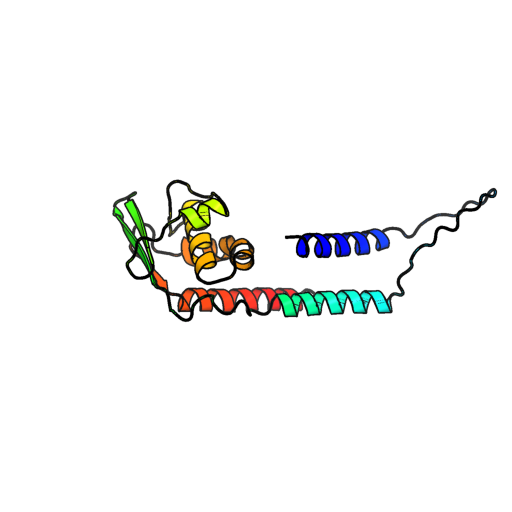 C . PHE A 1 93 ? 1.855 3.776 -9.173 1.00 95.88 93 PHE A C 1
ATOM 743 O O . PHE A 1 93 ? 3.062 3.601 -9.013 1.00 95.88 93 PHE A O 1
ATOM 750 N N . ASP A 1 94 ? 1.296 4.986 -9.095 1.00 95.44 94 ASP A N 1
ATOM 751 C CA . ASP A 1 94 ? 2.063 6.221 -8.894 1.00 95.44 94 ASP A CA 1
ATOM 752 C C . ASP A 1 94 ? 2.442 6.423 -7.411 1.00 95.44 94 ASP A C 1
ATOM 754 O O . ASP A 1 94 ? 1.548 6.473 -6.561 1.00 95.44 94 ASP A O 1
ATOM 758 N N . PRO A 1 95 ? 3.733 6.600 -7.064 1.00 95.44 95 PRO A N 1
ATOM 759 C CA . PRO A 1 95 ? 4.148 6.909 -5.697 1.00 95.44 95 PRO A CA 1
ATOM 760 C C . PRO A 1 95 ? 3.808 8.336 -5.248 1.00 95.44 95 PRO A C 1
ATOM 762 O O . PRO A 1 95 ? 3.710 8.574 -4.039 1.00 95.44 95 PRO A O 1
ATOM 765 N N . LYS A 1 96 ? 3.592 9.293 -6.164 1.00 96.31 96 LYS A N 1
ATOM 766 C CA . LYS A 1 96 ? 3.428 10.724 -5.830 1.00 96.31 96 LYS A CA 1
ATOM 767 C C . LYS A 1 96 ? 2.364 11.027 -4.768 1.00 96.31 96 LYS A C 1
ATOM 769 O O . LYS A 1 96 ? 2.667 11.827 -3.880 1.00 96.31 96 LYS A O 1
ATOM 774 N N . PRO A 1 97 ? 1.156 10.426 -4.788 1.00 96.69 97 PRO A N 1
ATOM 775 C CA . PRO A 1 97 ? 0.153 10.695 -3.759 1.00 96.69 97 PRO A CA 1
ATOM 776 C C . PRO A 1 97 ? 0.645 10.325 -2.357 1.00 96.69 97 PRO A C 1
ATOM 778 O O . PRO A 1 97 ? 0.458 11.091 -1.416 1.00 96.69 97 PRO A O 1
ATOM 781 N N . SER A 1 98 ? 1.320 9.180 -2.225 1.00 96.81 98 SER A N 1
ATOM 782 C CA . SER A 1 98 ? 1.883 8.735 -0.948 1.00 96.81 98 SER A CA 1
ATOM 783 C C . SER A 1 98 ? 3.102 9.561 -0.526 1.00 96.81 98 SER A C 1
ATOM 785 O O . SER A 1 98 ? 3.235 9.882 0.651 1.00 96.81 98 SER A O 1
ATOM 787 N N . LEU A 1 99 ? 3.938 9.995 -1.477 1.00 96.88 99 LEU A N 1
ATOM 788 C CA . LEU A 1 99 ? 5.084 10.879 -1.222 1.00 96.88 99 LEU A CA 1
ATOM 789 C C . LEU A 1 99 ? 4.654 12.237 -0.662 1.00 96.88 99 LEU A C 1
ATOM 791 O O . LEU A 1 99 ? 5.312 12.779 0.223 1.00 96.88 99 LEU A O 1
ATOM 795 N N . ALA A 1 100 ? 3.534 12.777 -1.151 1.00 96.62 100 ALA A N 1
ATOM 796 C CA . ALA A 1 100 ? 2.960 14.018 -0.637 1.00 96.62 100 ALA A CA 1
ATOM 797 C C . ALA A 1 100 ? 2.438 13.881 0.806 1.00 96.62 100 ALA A C 1
ATOM 799 O O . ALA A 1 100 ? 2.319 14.878 1.515 1.00 96.62 100 ALA A O 1
ATOM 800 N N . VAL A 1 101 ? 2.114 12.658 1.241 1.00 95.06 101 VAL A N 1
ATOM 801 C CA . VAL A 1 101 ? 1.656 12.361 2.604 1.00 95.06 101 VAL A CA 1
ATOM 802 C C . VAL A 1 101 ? 2.828 12.138 3.549 1.00 95.06 101 VAL A C 1
ATOM 804 O O . VAL A 1 101 ? 2.833 12.714 4.638 1.00 95.06 101 VAL A O 1
ATOM 807 N N . ASN A 1 102 ? 3.776 11.291 3.154 1.00 94.19 102 ASN A N 1
ATOM 808 C CA . ASN A 1 102 ? 5.036 11.081 3.847 1.00 94.19 102 ASN A CA 1
ATOM 809 C C . ASN A 1 102 ?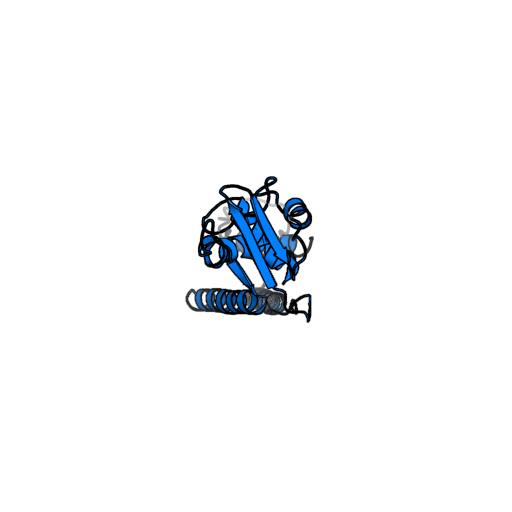 6.099 10.639 2.837 1.00 94.19 102 ASN A C 1
ATOM 811 O O . ASN A 1 102 ? 5.917 9.653 2.117 1.00 94.19 102 ASN A O 1
ATOM 815 N N . ASN A 1 103 ? 7.203 11.379 2.787 1.00 95.62 103 ASN A N 1
ATOM 816 C CA . ASN A 1 103 ? 8.280 11.129 1.845 1.00 95.62 103 ASN A CA 1
ATOM 817 C C . ASN A 1 103 ? 9.279 10.131 2.443 1.00 95.62 103 ASN A C 1
ATOM 819 O O . ASN A 1 103 ? 10.270 10.528 3.055 1.00 95.62 103 ASN A O 1
ATOM 823 N N . HIS A 1 104 ? 8.999 8.839 2.279 1.00 94.44 104 HIS A N 1
ATOM 824 C CA . HIS A 1 104 ? 9.921 7.774 2.659 1.00 94.44 104 HIS A CA 1
ATOM 825 C C . HIS A 1 104 ? 10.961 7.518 1.569 1.00 94.44 104 HIS A C 1
ATOM 827 O O . HIS A 1 104 ? 12.150 7.440 1.875 1.00 94.44 104 HIS A O 1
ATOM 833 N N . SER A 1 105 ? 10.528 7.366 0.312 1.00 93.12 105 SER A N 1
ATOM 834 C CA . SER A 1 105 ? 11.404 6.980 -0.801 1.00 93.12 105 SER A CA 1
ATOM 835 C C . SER A 1 105 ? 11.045 7.702 -2.104 1.00 93.12 105 SER A C 1
ATOM 837 O O . SER A 1 105 ? 10.169 7.247 -2.844 1.00 93.12 105 SER A O 1
ATOM 839 N N . PRO A 1 106 ? 11.744 8.806 -2.431 1.00 90.62 106 PRO A N 1
ATOM 840 C CA . PRO A 1 106 ? 11.614 9.483 -3.723 1.00 90.62 106 PRO A CA 1
ATOM 841 C C . PRO A 1 106 ? 11.936 8.580 -4.921 1.00 90.62 106 PRO A C 1
ATOM 843 O O . PRO A 1 106 ? 11.431 8.821 -6.016 1.00 90.62 106 PRO A O 1
ATOM 846 N N . ASP A 1 107 ? 12.755 7.548 -4.698 1.00 89.06 107 ASP A N 1
ATOM 847 C CA . ASP A 1 107 ? 13.188 6.582 -5.713 1.00 89.06 107 ASP A CA 1
ATOM 848 C C . ASP A 1 107 ? 12.094 5.561 -6.072 1.00 89.06 107 ASP A C 1
ATOM 850 O O . ASP A 1 107 ? 12.209 4.855 -7.073 1.00 89.06 107 ASP A O 1
ATOM 854 N N . GLY A 1 108 ? 11.001 5.515 -5.300 1.00 90.88 108 GLY A N 1
ATOM 855 C CA . GLY A 1 108 ? 9.800 4.751 -5.616 1.00 90.88 108 GLY A CA 1
ATOM 856 C C . GLY A 1 108 ? 9.505 3.621 -4.636 1.00 90.88 108 GLY A C 1
ATOM 857 O O . GLY A 1 108 ? 9.756 3.707 -3.435 1.00 90.88 108 GLY A O 1
ATOM 858 N N . PHE A 1 109 ? 8.874 2.571 -5.153 1.00 95.00 109 PHE A N 1
ATOM 859 C CA . PHE A 1 109 ? 8.388 1.457 -4.348 1.00 95.00 109 PHE A CA 1
ATOM 860 C C . PHE A 1 109 ? 9.390 0.314 -4.283 1.00 95.00 109 PHE A C 1
ATOM 862 O O . PHE A 1 109 ? 10.043 -0.024 -5.270 1.00 95.00 109 PHE A O 1
ATOM 869 N N . SER A 1 110 ? 9.420 -0.345 -3.126 1.00 94.81 110 SER A N 1
ATOM 870 C CA . SER A 1 110 ? 10.155 -1.589 -2.942 1.00 94.81 110 SER A CA 1
ATOM 871 C C . SER A 1 110 ? 9.403 -2.561 -2.024 1.00 94.81 110 SER A C 1
ATOM 873 O O . SER A 1 110 ? 8.450 -2.165 -1.366 1.00 94.81 110 SER A O 1
ATOM 875 N N . TRP A 1 111 ? 9.787 -3.835 -2.002 1.00 95.69 111 TRP A N 1
ATOM 876 C CA . TRP A 1 111 ? 9.237 -4.907 -1.167 1.00 95.69 111 TRP A CA 1
ATOM 877 C C . TRP A 1 111 ? 10.282 -5.976 -0.781 1.00 95.69 111 TRP A C 1
ATOM 879 O O . TRP A 1 111 ? 11.391 -6.004 -1.305 1.00 95.69 111 TRP A O 1
ATOM 889 N N . GLY A 1 112 ? 9.926 -6.867 0.145 1.00 95.19 112 GLY A N 1
ATOM 890 C CA . GLY A 1 112 ? 10.744 -8.024 0.539 1.00 95.19 112 GLY A CA 1
ATOM 891 C C . GLY A 1 112 ? 11.891 -7.741 1.511 1.00 95.19 112 GLY A C 1
ATOM 892 O O . GLY A 1 112 ? 12.730 -8.600 1.763 1.00 95.19 112 GLY A O 1
ATOM 893 N N . TYR A 1 113 ? 11.933 -6.535 2.072 1.00 94.44 113 TYR A N 1
ATOM 894 C CA . TYR A 1 113 ? 12.826 -6.153 3.163 1.00 94.44 113 TYR A CA 1
ATOM 895 C C . TYR A 1 113 ? 12.207 -4.997 3.958 1.00 94.44 113 TYR A C 1
ATOM 897 O O . TYR A 1 113 ? 11.194 -4.433 3.548 1.00 94.44 113 TYR A O 1
ATOM 905 N N . ALA A 1 114 ? 12.809 -4.626 5.090 1.00 94.81 114 ALA A N 1
ATOM 906 C CA . ALA A 1 114 ? 12.400 -3.453 5.862 1.00 94.81 114 ALA A CA 1
ATOM 907 C C . ALA A 1 114 ? 13.159 -2.198 5.409 1.00 94.81 114 ALA A C 1
ATOM 909 O O . ALA A 1 114 ? 14.388 -2.194 5.371 1.00 94.81 114 ALA A O 1
ATOM 910 N N . GLY A 1 115 ? 12.448 -1.109 5.110 1.00 94.50 115 GLY A N 1
ATOM 911 C CA . GLY A 1 115 ? 13.084 0.155 4.741 1.00 94.50 115 GLY A CA 1
ATOM 912 C C . GLY A 1 115 ? 12.127 1.168 4.123 1.00 94.50 115 GLY A C 1
ATOM 913 O O . GLY A 1 115 ? 10.910 0.996 4.138 1.00 94.50 115 GLY A O 1
ATOM 914 N N . SER A 1 116 ? 12.698 2.220 3.540 1.00 95.69 116 SER A N 1
ATOM 915 C CA . SER A 1 116 ? 11.943 3.349 2.991 1.00 95.69 116 SER A CA 1
ATOM 916 C C . SER A 1 116 ? 11.042 3.006 1.800 1.00 95.69 116 SER A C 1
ATOM 918 O O . SER A 1 116 ? 9.891 3.432 1.780 1.00 95.69 116 SER A O 1
ATOM 920 N N . GLY A 1 117 ? 11.526 2.249 0.811 1.00 95.25 117 GLY A N 1
ATOM 921 C CA . GLY A 1 117 ? 10.714 1.841 -0.347 1.00 95.25 117 GLY A CA 1
ATOM 922 C C . GLY A 1 117 ? 9.519 0.950 0.041 1.00 95.25 117 GLY A C 1
ATOM 923 O O . GLY A 1 117 ? 8.396 1.241 -0.377 1.00 95.25 117 GLY A O 1
ATOM 924 N N . PRO A 1 118 ? 9.715 -0.072 0.899 1.00 96.94 118 PRO A N 1
ATOM 925 C CA . PRO A 1 118 ? 8.634 -0.860 1.500 1.00 96.94 118 PRO A CA 1
ATOM 926 C C . PRO A 1 118 ? 7.643 -0.030 2.317 1.00 96.94 118 PRO A C 1
ATOM 928 O O . PRO A 1 118 ? 6.434 -0.219 2.184 1.00 96.94 118 PRO A O 1
ATOM 931 N N . ALA A 1 119 ? 8.124 0.931 3.111 1.00 97.75 119 ALA A N 1
ATOM 932 C CA . ALA 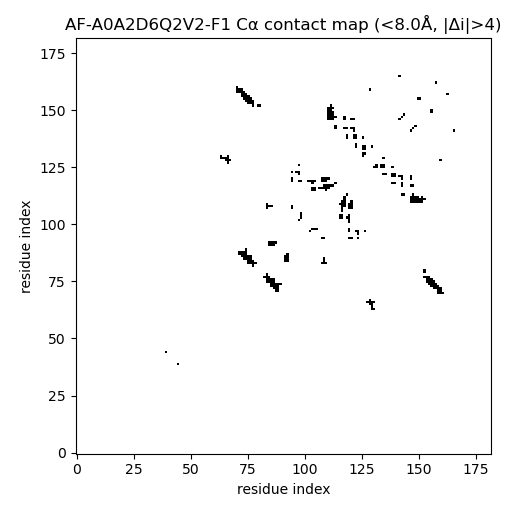A 1 119 ? 7.260 1.852 3.848 1.00 97.75 119 ALA A CA 1
ATOM 933 C C . ALA A 1 119 ? 6.417 2.730 2.904 1.00 97.75 119 ALA A C 1
ATOM 935 O O . ALA A 1 119 ? 5.217 2.899 3.124 1.00 97.75 119 ALA A O 1
ATOM 936 N N . GLN A 1 120 ? 7.019 3.239 1.822 1.00 97.94 120 GLN A N 1
ATOM 937 C CA . GLN A 1 120 ? 6.323 4.032 0.806 1.00 97.94 120 GLN A CA 1
ATOM 938 C C . GLN A 1 120 ? 5.220 3.218 0.117 1.00 97.94 120 GLN A C 1
ATOM 940 O O . GLN A 1 120 ? 4.105 3.713 -0.051 1.00 97.94 120 GLN A O 1
ATOM 945 N N . LEU A 1 121 ? 5.514 1.963 -0.245 1.00 97.88 121 LEU A N 1
ATOM 946 C CA . LEU A 1 121 ? 4.552 1.052 -0.865 1.00 97.88 121 LEU A CA 1
ATOM 947 C C . LEU A 1 121 ? 3.398 0.712 0.087 1.00 97.88 121 LEU A C 1
ATOM 949 O O . LEU A 1 121 ? 2.234 0.777 -0.307 1.00 97.88 121 LEU A O 1
ATOM 953 N N . ALA A 1 122 ? 3.708 0.406 1.348 1.00 98.38 122 ALA A N 1
ATOM 954 C CA . ALA A 1 122 ? 2.709 0.127 2.375 1.00 98.38 122 ALA A CA 1
ATOM 955 C C . ALA A 1 122 ? 1.736 1.299 2.561 1.00 98.38 122 ALA A C 1
ATOM 957 O O . ALA A 1 122 ? 0.519 1.107 2.569 1.00 98.38 122 ALA A O 1
ATOM 958 N N . LEU A 1 123 ? 2.271 2.521 2.657 1.00 98.25 123 LEU A N 1
ATOM 959 C CA . LEU A 1 123 ? 1.468 3.733 2.783 1.00 98.25 123 LEU A CA 1
ATOM 960 C C . LEU A 1 123 ? 0.580 3.944 1.551 1.00 98.25 123 LEU A C 1
ATOM 962 O O . LEU A 1 123 ? -0.611 4.213 1.699 1.00 98.25 123 LEU A O 1
ATOM 966 N N . ALA A 1 124 ? 1.137 3.788 0.346 1.00 98.00 124 ALA A N 1
ATOM 967 C CA . ALA A 1 124 ? 0.391 3.941 -0.899 1.00 98.00 124 ALA A CA 1
ATOM 968 C C . ALA A 1 124 ? -0.786 2.960 -0.996 1.00 98.00 124 ALA A C 1
ATOM 970 O O . ALA A 1 124 ? -1.903 3.382 -1.290 1.00 98.00 124 ALA A O 1
ATOM 971 N N . ILE A 1 125 ? -0.562 1.676 -0.696 1.00 97.50 125 ILE A N 1
ATOM 972 C CA . ILE A 1 125 ? -1.610 0.646 -0.739 1.00 97.50 125 ILE A CA 1
ATOM 973 C C . ILE A 1 125 ? -2.721 0.962 0.268 1.00 97.50 125 ILE A C 1
ATOM 975 O O . ILE A 1 125 ? -3.894 0.995 -0.102 1.00 97.50 125 ILE A O 1
ATOM 979 N N . LEU A 1 126 ? -2.386 1.256 1.530 1.00 96.38 126 LEU A N 1
ATOM 980 C CA . LEU A 1 126 ? -3.416 1.550 2.532 1.00 96.38 126 LEU A CA 1
ATOM 981 C C . LEU A 1 126 ? -4.199 2.831 2.221 1.00 96.38 126 LEU A C 1
ATOM 983 O O . LEU A 1 126 ? -5.386 2.900 2.529 1.00 96.38 126 LEU A O 1
ATOM 987 N N . MET A 1 127 ? -3.573 3.835 1.598 1.00 95.56 127 MET A N 1
ATOM 988 C CA . MET A 1 127 ? -4.267 5.056 1.172 1.00 95.56 127 MET A CA 1
ATOM 989 C C . MET A 1 127 ? -5.328 4.798 0.096 1.00 95.56 127 MET A C 1
ATOM 991 O O . MET A 1 127 ? -6.335 5.521 0.058 1.00 95.56 127 MET A O 1
ATOM 995 N N . GLU A 1 128 ? -5.101 3.799 -0.761 1.00 94.81 128 GLU A N 1
ATOM 996 C CA . GLU A 1 128 ? -6.052 3.402 -1.799 1.00 94.81 128 GLU A CA 1
ATOM 997 C C . GLU A 1 128 ? -7.201 2.562 -1.256 1.00 94.81 128 GLU A C 1
ATOM 999 O O . GLU A 1 128 ? -8.354 2.757 -1.647 1.00 94.81 128 GLU A O 1
ATOM 1004 N N . GLU A 1 129 ? -6.910 1.663 -0.320 1.00 92.06 129 GLU A N 1
ATOM 1005 C CA . GLU A 1 129 ? -7.919 0.770 0.251 1.00 92.06 129 GLU A CA 1
ATOM 1006 C C . GLU A 1 129 ? -8.766 1.455 1.344 1.00 92.06 129 GLU A C 1
ATOM 1008 O O . GLU A 1 129 ? -9.978 1.224 1.444 1.00 92.06 129 GLU A O 1
ATOM 1013 N N . PHE A 1 130 ? -8.159 2.342 2.142 1.00 90.88 130 PHE A N 1
ATOM 1014 C CA . PHE A 1 130 ? -8.741 2.898 3.370 1.00 90.88 130 PHE A CA 1
ATOM 1015 C C . PHE A 1 130 ? -8.609 4.424 3.467 1.00 90.88 130 PHE A C 1
ATOM 1017 O O . PHE A 1 130 ? -8.167 5.116 2.546 1.00 90.88 130 PHE A O 1
ATOM 1024 N N . SER A 1 131 ? -9.074 4.999 4.581 1.00 90.19 131 SER A N 1
ATOM 1025 C CA . SER A 1 131 ? -8.910 6.427 4.865 1.00 90.19 131 SER A CA 1
ATOM 1026 C C . SER A 1 131 ? -7.432 6.797 5.046 1.00 90.19 131 SER A C 1
ATOM 1028 O O . SER A 1 131 ? -6.590 5.963 5.371 1.00 90.19 131 SER A O 1
ATOM 1030 N N . LEU A 1 132 ? -7.110 8.076 4.831 1.00 89.81 132 LEU A N 1
ATOM 1031 C CA . LEU A 1 132 ? -5.744 8.576 5.006 1.00 89.81 132 LEU A CA 1
ATOM 1032 C C . LEU A 1 132 ? -5.260 8.432 6.456 1.00 89.81 132 LEU A C 1
ATOM 1034 O O . LEU A 1 132 ? -4.101 8.098 6.679 1.00 89.81 132 LEU A O 1
ATOM 1038 N N . ASP A 1 133 ? -6.142 8.683 7.422 1.00 89.12 133 ASP A N 1
ATOM 1039 C CA . ASP A 1 133 ? -5.806 8.592 8.843 1.00 89.12 133 ASP A CA 1
ATOM 1040 C C . ASP A 1 133 ? -5.477 7.142 9.222 1.00 89.12 133 ASP A C 1
ATOM 1042 O O . ASP A 1 133 ? -4.405 6.880 9.762 1.00 89.12 133 ASP A O 1
ATOM 1046 N N . PHE A 1 134 ? -6.304 6.186 8.780 1.00 90.56 134 PHE A N 1
ATOM 1047 C CA . PHE A 1 134 ? -6.027 4.761 8.965 1.00 90.56 134 PHE A CA 1
ATOM 1048 C C . PHE A 1 134 ? -4.691 4.354 8.330 1.00 90.56 134 PHE A C 1
ATOM 1050 O O . PHE A 1 134 ? -3.881 3.672 8.958 1.00 90.56 134 PHE A O 1
ATOM 1057 N N . ALA A 1 135 ? -4.431 4.796 7.095 1.00 93.38 135 ALA A N 1
ATOM 1058 C CA . ALA A 1 135 ? -3.188 4.486 6.399 1.00 93.38 135 ALA A CA 1
ATOM 1059 C C . ALA A 1 135 ? -1.956 5.008 7.157 1.00 93.38 135 ALA A C 1
ATOM 1061 O O . ALA A 1 135 ? -0.980 4.277 7.309 1.00 93.38 135 ALA A O 1
ATOM 1062 N N . ARG A 1 136 ? -2.004 6.240 7.678 1.00 94.00 136 ARG A N 1
ATOM 1063 C CA . ARG A 1 136 ? -0.904 6.844 8.450 1.00 94.00 136 ARG A CA 1
ATOM 1064 C C . ARG A 1 136 ? -0.605 6.106 9.747 1.00 94.00 136 ARG A C 1
ATOM 1066 O O . ARG A 1 136 ? 0.561 5.981 10.108 1.00 94.00 136 ARG A O 1
ATOM 1073 N N . GLU A 1 137 ? -1.636 5.637 10.431 1.00 93.19 137 GLU A N 1
ATOM 1074 C CA . GLU A 1 137 ? -1.486 4.920 11.697 1.00 93.19 137 GLU A CA 1
ATOM 1075 C C . GLU A 1 137 ? -0.946 3.499 11.488 1.00 93.19 137 GLU A C 1
ATOM 1077 O O . GLU A 1 137 ? -0.164 3.011 12.302 1.00 93.19 137 GLU A O 1
ATOM 1082 N N . ASN A 1 138 ? -1.302 2.850 10.373 1.00 94.94 138 ASN A N 1
ATOM 1083 C CA . ASN A 1 138 ? -1.105 1.408 10.205 1.00 94.94 138 ASN A CA 1
ATOM 1084 C C . ASN A 1 138 ? -0.041 1.009 9.167 1.00 94.94 138 ASN A C 1
ATOM 1086 O O . ASN A 1 138 ? 0.351 -0.159 9.139 1.00 94.94 138 ASN A O 1
ATOM 1090 N N . TYR A 1 139 ? 0.476 1.926 8.334 1.00 97.00 139 TYR A N 1
ATOM 1091 C CA . TYR A 1 139 ? 1.406 1.544 7.254 1.00 97.00 139 TYR A CA 1
ATOM 1092 C C . TYR A 1 139 ? 2.693 0.883 7.758 1.00 97.00 139 TYR A C 1
ATOM 1094 O O . TYR A 1 139 ? 3.211 0.001 7.085 1.00 97.00 139 TYR A O 1
ATOM 1102 N N . ASN A 1 140 ? 3.205 1.260 8.935 1.00 96.25 140 ASN A N 1
ATOM 1103 C CA . ASN A 1 140 ? 4.419 0.650 9.486 1.00 96.25 140 ASN A CA 1
ATOM 1104 C C . ASN A 1 140 ? 4.198 -0.814 9.890 1.00 96.25 140 ASN A C 1
ATOM 1106 O O . ASN A 1 140 ? 5.052 -1.661 9.624 1.00 96.25 140 ASN A O 1
ATOM 1110 N N . ALA A 1 141 ? 3.051 -1.120 10.503 1.00 96.94 141 ALA A N 1
ATOM 1111 C CA . ALA A 1 141 ? 2.681 -2.494 10.823 1.00 96.94 141 ALA A CA 1
ATOM 1112 C C . ALA A 1 141 ? 2.425 -3.290 9.538 1.00 96.94 141 ALA A C 1
ATOM 1114 O O . ALA A 1 141 ? 2.996 -4.361 9.357 1.00 96.94 141 ALA A O 1
ATOM 1115 N N . PHE A 1 142 ? 1.670 -2.718 8.597 1.00 97.81 142 PHE A N 1
ATOM 1116 C CA . PHE A 1 142 ? 1.387 -3.349 7.308 1.00 97.81 142 PHE A CA 1
ATOM 1117 C C . PHE A 1 142 ? 2.653 -3.632 6.496 1.00 97.81 142 PHE A C 1
ATOM 1119 O O . PHE A 1 142 ? 2.808 -4.709 5.924 1.00 97.81 142 PHE A O 1
ATOM 1126 N N . MET A 1 143 ? 3.593 -2.685 6.479 1.00 97.38 143 MET A N 1
ATOM 1127 C CA . MET A 1 143 ? 4.899 -2.868 5.860 1.00 97.38 143 MET A CA 1
ATOM 1128 C C . MET A 1 143 ? 5.594 -4.090 6.456 1.00 97.38 143 MET A C 1
ATOM 1130 O O . MET A 1 143 ? 5.983 -4.981 5.710 1.00 97.38 143 MET A O 1
ATOM 1134 N N . ARG A 1 144 ? 5.747 -4.136 7.784 1.00 97.38 144 ARG A N 1
ATOM 1135 C CA . ARG A 1 144 ? 6.470 -5.216 8.466 1.00 97.38 144 ARG A CA 1
ATOM 1136 C C . ARG A 1 144 ? 5.817 -6.574 8.237 1.00 97.38 144 ARG A C 1
ATOM 1138 O O . ARG A 1 144 ? 6.519 -7.542 7.966 1.00 97.38 144 ARG A O 1
ATOM 1145 N N . ASP A 1 145 ? 4.501 -6.629 8.373 1.00 97.19 145 ASP A N 1
ATOM 1146 C CA . ASP A 1 145 ? 3.767 -7.886 8.426 1.00 97.19 145 ASP A CA 1
ATOM 1147 C C . ASP A 1 145 ? 3.486 -8.445 7.019 1.00 97.19 145 ASP A C 1
ATOM 1149 O O . ASP A 1 145 ? 3.394 -9.658 6.850 1.00 97.19 145 ASP A O 1
ATOM 1153 N N . VAL A 1 146 ? 3.362 -7.575 6.006 1.00 97.94 146 VAL A N 1
ATOM 1154 C CA . VAL A 1 146 ? 2.996 -7.962 4.633 1.00 97.94 146 VAL A CA 1
ATOM 1155 C C . VAL A 1 146 ? 4.108 -7.635 3.643 1.00 97.94 146 VAL A C 1
ATOM 1157 O O . VAL A 1 146 ? 4.645 -8.538 3.010 1.00 97.94 146 VAL A O 1
ATOM 1160 N N . ILE A 1 147 ? 4.483 -6.360 3.502 1.00 97.69 147 ILE A N 1
ATOM 1161 C CA . ILE A 1 147 ? 5.373 -5.912 2.415 1.00 97.69 147 ILE A CA 1
ATOM 1162 C C . ILE A 1 147 ? 6.802 -6.456 2.564 1.00 97.69 147 ILE A C 1
ATOM 1164 O O . ILE A 1 147 ? 7.417 -6.840 1.569 1.00 97.69 147 ILE A O 1
ATOM 1168 N N . CYS A 1 148 ? 7.326 -6.539 3.788 1.00 96.56 148 CYS A N 1
ATOM 1169 C CA . CYS A 1 148 ? 8.638 -7.123 4.076 1.00 96.56 148 CYS A CA 1
ATOM 1170 C C . CYS A 1 148 ? 8.686 -8.635 3.817 1.00 96.56 148 CYS A C 1
ATOM 1172 O O . CYS A 1 148 ? 9.765 -9.163 3.578 1.00 96.56 148 CYS A O 1
ATOM 1174 N N . GLY A 1 149 ? 7.543 -9.325 3.893 1.00 94.94 149 GLY A N 1
ATOM 1175 C CA . GLY A 1 149 ? 7.440 -10.771 3.680 1.00 94.94 149 GLY A CA 1
ATOM 1176 C C . GLY A 1 149 ? 7.279 -11.179 2.214 1.00 94.94 149 GLY A C 1
ATOM 1177 O O . GLY A 1 149 ? 7.262 -12.372 1.916 1.00 94.94 149 GLY A O 1
ATOM 1178 N N . LEU A 1 150 ? 7.137 -10.213 1.301 1.00 95.19 150 LEU A N 1
ATOM 1179 C CA . LEU A 1 150 ? 7.082 -10.475 -0.136 1.00 95.19 150 LEU A CA 1
ATOM 1180 C C . LEU A 1 150 ? 8.440 -10.965 -0.651 1.00 95.19 150 LEU A C 1
ATOM 1182 O O . LEU A 1 150 ? 9.486 -10.667 -0.082 1.00 95.19 150 LEU A O 1
ATOM 1186 N N . ASP A 1 151 ? 8.434 -11.705 -1.753 1.00 91.75 151 ASP A N 1
ATOM 1187 C CA . ASP A 1 151 ? 9.661 -12.267 -2.313 1.00 91.75 151 ASP A CA 1
ATOM 1188 C C . ASP A 1 151 ? 10.537 -11.163 -2.937 1.00 91.75 151 ASP A C 1
ATOM 1190 O O . ASP A 1 151 ? 10.165 -10.511 -3.919 1.00 91.75 151 ASP A O 1
ATOM 1194 N N . MET A 1 152 ? 11.692 -10.906 -2.319 1.00 89.62 152 MET A N 1
ATOM 1195 C CA . MET A 1 152 ? 12.599 -9.834 -2.719 1.00 89.62 152 MET A CA 1
ATOM 1196 C C . MET A 1 152 ? 13.210 -10.124 -4.092 1.00 89.62 152 MET A C 1
ATOM 1198 O O . MET A 1 152 ? 13.798 -11.176 -4.323 1.00 89.62 152 MET A O 1
ATOM 1202 N N . GLY A 1 153 ? 13.125 -9.155 -5.005 1.00 76.75 153 GLY A N 1
ATOM 1203 C CA . GLY A 1 153 ? 13.672 -9.283 -6.360 1.00 76.75 153 GLY A CA 1
ATOM 1204 C C . GLY A 1 153 ? 12.805 -10.104 -7.320 1.00 76.75 153 GLY A C 1
ATOM 1205 O O . GLY A 1 153 ? 13.047 -10.058 -8.528 1.00 76.75 153 GLY A O 1
ATOM 1206 N N . ASN A 1 154 ? 11.763 -10.767 -6.814 1.00 87.69 154 ASN A N 1
ATOM 1207 C CA . ASN A 1 154 ? 10.777 -11.503 -7.595 1.00 87.69 154 ASN A CA 1
ATOM 1208 C C . ASN A 1 154 ? 9.453 -10.734 -7.695 1.00 87.69 154 ASN A C 1
ATOM 1210 O O . ASN A 1 154 ? 9.216 -9.738 -7.004 1.00 87.69 154 ASN A O 1
ATOM 1214 N N . ALA A 1 155 ? 8.595 -11.182 -8.610 1.00 91.81 155 ALA A N 1
ATOM 1215 C CA . ALA A 1 155 ? 7.258 -10.629 -8.749 1.00 91.81 155 ALA A CA 1
ATOM 1216 C C . ALA A 1 155 ? 6.383 -10.996 -7.543 1.00 91.81 155 ALA A C 1
ATOM 1218 O O . ALA A 1 155 ? 6.524 -12.074 -6.967 1.00 91.81 155 ALA A O 1
ATOM 1219 N N . PHE A 1 156 ? 5.438 -10.123 -7.202 1.00 94.56 156 PHE A N 1
ATOM 1220 C CA . PHE A 1 156 ? 4.409 -10.420 -6.207 1.00 94.56 156 PHE A CA 1
ATOM 1221 C C . PHE A 1 156 ? 3.026 -10.065 -6.738 1.00 94.56 156 PHE A C 1
ATOM 1223 O O . PHE A 1 156 ? 2.885 -9.211 -7.613 1.00 94.56 156 PHE A O 1
ATOM 1230 N N . THR A 1 157 ? 2.003 -10.662 -6.133 1.00 96.44 157 THR A N 1
ATOM 1231 C CA . THR A 1 157 ? 0.609 -10.263 -6.315 1.00 96.44 157 THR A CA 1
ATOM 1232 C C . THR A 1 157 ? -0.037 -10.111 -4.947 1.00 96.44 157 THR A C 1
ATOM 1234 O O . THR A 1 157 ? 0.021 -11.021 -4.123 1.00 96.44 157 THR A O 1
ATOM 1237 N N . LEU A 1 158 ? -0.657 -8.962 -4.703 1.00 96.62 158 LEU A N 1
ATOM 1238 C CA . LEU A 1 158 ? -1.366 -8.653 -3.468 1.00 96.62 158 LEU A CA 1
ATOM 1239 C C . LEU A 1 158 ? -2.749 -8.103 -3.808 1.00 96.62 158 LEU A C 1
ATOM 1241 O O . LEU A 1 158 ? -2.877 -7.179 -4.603 1.00 96.62 158 LEU A O 1
ATOM 1245 N N . THR A 1 159 ? -3.796 -8.668 -3.215 1.00 95.94 159 THR A N 1
ATOM 1246 C CA . THR A 1 159 ? -5.186 -8.300 -3.532 1.00 95.94 159 THR A CA 1
ATOM 1247 C C . THR A 1 159 ? -5.810 -7.466 -2.420 1.00 95.94 159 THR A C 1
ATOM 1249 O O . THR A 1 159 ? -5.434 -7.618 -1.256 1.00 95.94 159 THR A O 1
ATOM 1252 N N . SER A 1 160 ? -6.818 -6.650 -2.742 1.00 93.31 160 SER A N 1
ATOM 1253 C CA . SER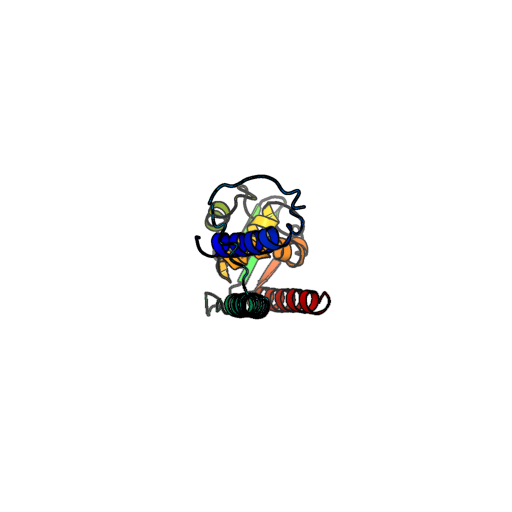 A 1 160 ? -7.635 -5.955 -1.732 1.00 93.31 160 SER A CA 1
ATOM 1254 C C . SER A 1 160 ? -8.185 -6.895 -0.656 1.00 93.31 160 SER A C 1
ATOM 1256 O O . SER A 1 160 ? -8.280 -6.498 0.503 1.00 93.31 160 SER A O 1
ATOM 1258 N N . ASP A 1 161 ? -8.528 -8.140 -1.002 1.00 91.38 161 ASP A N 1
ATOM 1259 C CA . ASP A 1 161 ? -9.038 -9.116 -0.033 1.00 91.38 161 ASP A CA 1
ATOM 1260 C C . ASP A 1 161 ? -7.950 -9.555 0.953 1.00 91.38 161 ASP A C 1
ATOM 1262 O O . ASP A 1 161 ? -8.204 -9.641 2.156 1.00 91.38 161 ASP A O 1
ATOM 1266 N N . SER A 1 162 ? -6.715 -9.750 0.481 1.00 93.62 162 SER A N 1
ATOM 1267 C CA . SER A 1 162 ? -5.556 -10.007 1.345 1.00 93.62 162 SER A CA 1
ATOM 1268 C C . SER A 1 162 ? -5.263 -8.818 2.264 1.00 93.62 162 SER A C 1
ATOM 1270 O O . SER A 1 162 ? -5.045 -9.013 3.459 1.00 93.62 162 SER A O 1
ATOM 1272 N N . VAL A 1 163 ? -5.320 -7.585 1.741 1.00 94.75 163 VAL A N 1
ATOM 1273 C CA . VAL A 1 163 ? -5.130 -6.370 2.552 1.00 94.75 163 VAL A CA 1
ATOM 1274 C C . VAL A 1 163 ? -6.228 -6.252 3.612 1.00 94.75 163 VAL A C 1
ATOM 1276 O O . VAL A 1 163 ? -5.934 -6.014 4.781 1.00 94.75 163 VAL A O 1
ATOM 1279 N N . ARG A 1 164 ? -7.494 -6.473 3.242 1.00 90.25 164 ARG A N 1
ATOM 1280 C CA . ARG A 1 164 ? -8.627 -6.429 4.178 1.00 90.25 164 ARG A CA 1
ATOM 1281 C C . ARG A 1 164 ? -8.533 -7.510 5.250 1.00 90.25 164 ARG A C 1
ATOM 1283 O O . ARG A 1 164 ? -8.818 -7.232 6.408 1.00 90.25 164 ARG A O 1
ATOM 1290 N N . THR A 1 165 ? -8.111 -8.715 4.873 1.00 90.62 165 THR A N 1
ATOM 1291 C CA . THR A 1 165 ? -7.885 -9.819 5.817 1.00 90.62 165 THR A CA 1
ATOM 1292 C C . THR A 1 165 ? -6.818 -9.439 6.837 1.00 90.62 165 THR A C 1
ATOM 1294 O O . THR A 1 165 ? -7.028 -9.619 8.033 1.00 90.62 165 THR A O 1
ATOM 1297 N N . TRP A 1 166 ? -5.707 -8.847 6.384 1.00 94.69 166 TRP A N 1
ATOM 1298 C CA . TRP A 1 166 ? -4.681 -8.341 7.292 1.00 94.69 166 TRP A CA 1
ATOM 1299 C C . TRP A 1 166 ? -5.235 -7.266 8.236 1.00 94.69 166 TRP A C 1
ATOM 1301 O O . TRP A 1 166 ? -5.015 -7.361 9.439 1.00 94.69 166 TRP A O 1
ATOM 1311 N N . VAL A 1 167 ? -5.999 -6.293 7.723 1.00 90.25 167 VAL A N 1
ATOM 1312 C CA . VAL A 1 167 ? -6.597 -5.229 8.551 1.00 90.25 167 VAL A CA 1
ATOM 1313 C C . VAL A 1 167 ? -7.516 -5.797 9.629 1.00 90.25 167 VAL A C 1
ATOM 1315 O O . VAL A 1 167 ? -7.393 -5.397 10.782 1.00 90.25 167 VAL A O 1
ATOM 1318 N N . ASN A 1 168 ? -8.402 -6.734 9.282 1.00 86.06 168 ASN A N 1
ATOM 1319 C CA . ASN A 1 168 ? -9.322 -7.335 10.249 1.00 86.06 168 ASN A CA 1
ATOM 1320 C C . ASN A 1 168 ? -8.555 -8.031 11.383 1.00 86.06 168 ASN A C 1
ATOM 1322 O O . ASN A 1 168 ? -8.795 -7.741 12.551 1.00 86.06 168 ASN A O 1
ATOM 1326 N N . ASN A 1 169 ? -7.560 -8.854 11.039 1.00 85.56 169 ASN A N 1
ATOM 1327 C CA . ASN A 1 169 ? -6.735 -9.547 12.031 1.00 85.56 169 ASN A CA 1
ATOM 1328 C C . ASN A 1 169 ? -5.911 -8.566 12.885 1.00 85.56 169 ASN A C 1
ATOM 1330 O O . ASN A 1 169 ? -5.707 -8.789 14.080 1.00 85.56 169 ASN A O 1
ATOM 1334 N N . HIS A 1 170 ? -5.417 -7.482 12.274 1.00 85.81 170 HIS A N 1
ATOM 1335 C CA . HIS A 1 170 ? -4.636 -6.461 12.966 1.00 85.81 170 HIS A CA 1
ATOM 1336 C C . HIS A 1 170 ? -5.491 -5.703 13.986 1.00 85.81 170 HIS A C 1
ATOM 1338 O O . HIS A 1 170 ? -5.052 -5.502 15.114 1.00 85.81 170 HIS A O 1
ATOM 1344 N N . VAL A 1 171 ? -6.718 -5.327 13.616 1.00 76.31 171 VAL A N 1
ATOM 1345 C CA . VAL A 1 171 ? -7.665 -4.634 14.501 1.00 76.31 171 VAL A CA 1
ATOM 1346 C C . VAL A 1 171 ? -8.090 -5.528 15.667 1.00 76.31 171 VAL A C 1
ATOM 1348 O O . VAL A 1 171 ? -7.970 -5.103 16.814 1.00 76.31 171 VAL A O 1
ATOM 1351 N N . GLU A 1 172 ? -8.481 -6.779 15.402 1.00 71.75 172 GLU A N 1
ATOM 1352 C CA . GLU A 1 172 ? -8.857 -7.744 16.451 1.00 71.75 172 GLU A CA 1
ATOM 1353 C C . GLU A 1 172 ? -7.722 -7.957 17.468 1.00 71.75 172 GLU A C 1
ATOM 1355 O O . GLU A 1 172 ? -7.948 -8.022 18.677 1.00 71.75 172 GLU A O 1
ATOM 1360 N N . SER A 1 173 ? -6.473 -7.994 16.993 1.00 70.38 173 SER A N 1
ATOM 1361 C CA . SER A 1 173 ? -5.301 -8.146 17.863 1.00 70.38 173 SER A CA 1
ATOM 1362 C C . SER A 1 173 ? -5.057 -6.923 18.757 1.00 70.38 173 SER A C 1
ATOM 1364 O O . SER A 1 173 ? -4.582 -7.077 19.879 1.00 70.38 173 SER A O 1
ATOM 1366 N N . GLN A 1 174 ? -5.371 -5.710 18.294 1.00 66.44 174 GLN A N 1
ATOM 1367 C CA . GLN A 1 174 ? -5.228 -4.484 19.094 1.00 66.44 174 GLN A CA 1
ATOM 1368 C C . GLN A 1 174 ? -6.306 -4.394 20.185 1.00 66.44 174 GLN A C 1
ATOM 1370 O O . GLN A 1 174 ? -6.020 -3.955 21.299 1.00 66.44 174 GLN A O 1
ATOM 1375 N N . GLU A 1 175 ? -7.528 -4.847 19.887 1.00 58.97 175 GLU A N 1
ATOM 1376 C CA . GLU A 1 175 ? -8.642 -4.886 20.843 1.00 58.97 175 GLU A CA 1
ATOM 1377 C C . GLU A 1 175 ? -8.389 -5.915 21.956 1.00 58.97 175 GLU A C 1
ATOM 1379 O O . GLU A 1 175 ? -8.462 -5.573 23.138 1.00 58.97 175 GLU A O 1
ATOM 1384 N N . ALA A 1 176 ? -7.953 -7.129 21.604 1.00 56.22 176 ALA A N 1
ATOM 1385 C CA . ALA A 1 176 ? -7.637 -8.178 22.577 1.00 56.22 176 ALA A CA 1
ATOM 1386 C C . ALA A 1 176 ? -6.500 -7.790 23.545 1.00 56.22 176 ALA A C 1
ATOM 1388 O O . ALA A 1 176 ? -6.520 -8.158 24.717 1.00 56.22 176 ALA A O 1
ATOM 1389 N N . VAL A 1 177 ? -5.507 -7.020 23.085 1.00 58.09 177 VAL A N 1
ATOM 1390 C CA . VAL A 1 177 ? -4.410 -6.533 23.944 1.00 58.09 177 VAL A CA 1
ATOM 1391 C C . VAL A 1 177 ? -4.882 -5.423 24.890 1.00 58.09 177 VAL A C 1
ATOM 1393 O O . VAL A 1 177 ? -4.314 -5.262 25.971 1.00 58.09 177 VAL A O 1
ATOM 1396 N N . SER A 1 178 ? -5.924 -4.671 24.525 1.00 53.41 178 SER A N 1
ATOM 1397 C CA . SER A 1 178 ? -6.506 -3.651 25.403 1.00 53.41 178 SER A CA 1
ATOM 1398 C C . SER A 1 178 ? -7.372 -4.237 26.523 1.00 53.41 178 SER A C 1
ATOM 1400 O O . SER A 1 178 ? -7.323 -3.715 27.629 1.00 53.41 178 SER A O 1
ATOM 1402 N N . GLU A 1 179 ? -8.071 -5.352 26.286 1.00 52.50 179 GLU A N 1
ATOM 1403 C CA . GLU A 1 179 ? -8.935 -6.006 27.289 1.00 52.50 179 GLU A CA 1
ATOM 1404 C C . GLU A 1 179 ? -8.164 -6.803 28.354 1.00 52.50 179 GLU A C 1
ATOM 1406 O O . GLU A 1 179 ? -8.684 -7.063 29.432 1.00 52.50 179 GLU A O 1
ATOM 1411 N N . VAL A 1 180 ? -6.921 -7.204 28.071 1.00 53.97 180 VAL A N 1
ATOM 1412 C CA . VAL A 1 180 ? -6.084 -7.979 29.010 1.00 53.97 180 VAL A CA 1
ATOM 1413 C C . VAL A 1 180 ? -5.271 -7.075 29.950 1.00 53.97 180 VAL A C 1
ATOM 1415 O O . VAL A 1 180 ? -4.718 -7.551 30.939 1.00 53.97 180 VAL A O 1
ATOM 1418 N N . ASN A 1 181 ? -5.183 -5.777 29.649 1.00 46.81 181 ASN A N 1
ATOM 1419 C CA . ASN A 1 181 ? -4.420 -4.798 30.430 1.00 46.81 181 ASN A CA 1
ATOM 1420 C C . ASN A 1 181 ? -5.300 -3.883 31.313 1.00 46.81 181 ASN A C 1
ATOM 1422 O O . ASN A 1 181 ? -4.773 -2.915 31.867 1.00 46.81 181 ASN A O 1
ATOM 1426 N N . GLU A 1 182 ? -6.596 -4.185 31.447 1.00 41.03 182 GLU A N 1
ATOM 1427 C CA . GLU A 1 182 ? -7.510 -3.642 32.476 1.00 41.03 182 GLU A CA 1
ATOM 1428 C C . GLU A 1 182 ? -7.687 -4.639 33.631 1.00 41.03 182 GLU A C 1
ATOM 1430 O O . GLU A 1 182 ? -7.708 -4.178 34.796 1.00 41.03 182 GLU A O 1
#

Sequence (182 aa):
MRGFDLVINTLELIKALHQKPSFESSLEHDDRLIKEEVVLAPKTLEQLELALLEARKLSFTPRSKPKFVKSNVYEGVSQGEMAWKVLKNGDLFDPKPSLAVNNHSPDGFSWGYAGSGPAQLALAILMEEFSLDFARENYNAFMRDVICGLDMGNAFTLTSDSVRTWVNNHVESQEAVSEVNE

Radius of gyration: 23.97 Å; Cα contacts (8 Å, |Δi|>4): 176; chains: 1; bounding box: 37×50×73 Å

Solvent-accessible surface area (backbone atoms only — not comparable to full-atom values): 10665 Å² total; per-residue (Å²): 142,67,62,67,71,48,52,57,51,49,52,54,51,56,54,58,67,66,75,68,87,80,81,84,83,75,88,80,82,91,79,97,69,88,76,81,73,85,74,72,55,68,72,59,47,57,51,48,53,50,51,48,50,48,49,46,52,64,71,61,42,87,69,61,59,57,75,53,96,67,80,49,40,38,34,40,45,49,77,57,101,81,50,57,45,44,25,46,73,84,39,81,54,73,56,62,71,32,41,77,75,50,75,56,35,95,93,36,54,43,53,29,43,90,53,40,24,12,40,31,38,28,31,40,54,32,44,65,50,38,48,65,67,60,16,71,74,39,16,68,58,46,13,62,74,48,34,26,68,38,59,59,84,47,62,45,79,49,38,44,66,59,54,50,52,51,50,53,55,52,51,55,54,56,53,58,57,54,68,74,75,112

Nearest PDB structures (foldseek):
  4r71-assembly2_F  TM=2.181E-01  e=3.892E+00  Escherichia coli K-12